Protein AF-A0A2V8UJ44-F1 (afdb_monomer)

Solvent-accessible surface area (backbone atoms only — not comparable to full-atom values): 10782 Å² total; per-residue (Å²): 141,80,87,81,84,81,81,81,80,80,76,77,80,75,68,79,72,82,73,70,72,86,64,71,64,57,73,96,54,39,93,38,64,47,81,44,59,96,45,78,42,82,49,58,84,60,58,43,82,58,34,19,38,34,30,53,46,28,40,37,38,38,49,79,52,42,75,48,79,43,65,56,87,47,57,75,43,61,46,88,75,33,44,28,28,29,25,39,36,51,47,73,46,93,78,30,84,40,63,70,43,69,66,44,51,54,54,50,50,50,60,54,53,62,44,58,72,41,88,64,40,54,29,40,32,38,41,36,76,63,50,83,92,37,46,66,45,52,45,52,49,53,52,54,47,61,74,71,48,55,90,81,46,34,40,33,35,40,35,38,37,77,51,46,72,77,58,33,68,62,66,67,34,74,90,60,76,44,41,80,46,66,44,129

Secondary structure (DSSP, 8-state):
------------------------SSTTS-SEEEEE-SS-EE-TTS-TTTEEEEEEEEEEEEETTEEEEEE--S-EE--TTS-EEEEEEEEE-TT-TTTT-HHHHHHHHHHHHHHHTSTTEEEEEEE----GGGHHHHHHHHHHHHHHS-TTS-EEEEEEHHHHHHH-HHHHSTTS-SEEEEE-

Structure (mmCIF, N/CA/C/O backbone):
data_AF-A0A2V8UJ44-F1
#
_entry.id   AF-A0A2V8UJ44-F1
#
loop_
_atom_site.group_PDB
_atom_site.id
_atom_site.type_symbol
_atom_site.label_atom_id
_atom_site.label_alt_id
_atom_site.label_comp_id
_atom_site.label_asym_id
_atom_site.label_entity_id
_atom_site.label_seq_id
_atom_site.pdbx_PDB_ins_code
_atom_site.Cartn_x
_atom_site.Cartn_y
_atom_site.Cartn_z
_atom_site.occupancy
_atom_site.B_iso_or_equiv
_atom_site.auth_seq_id
_atom_site.auth_comp_id
_atom_site.auth_asym_id
_atom_site.auth_atom_id
_atom_site.pdbx_PDB_model_num
ATOM 1 N N . MET A 1 1 ? 34.279 -69.858 22.608 1.00 43.97 1 MET A N 1
ATOM 2 C CA . MET A 1 1 ? 33.689 -68.974 21.579 1.00 43.97 1 MET A CA 1
ATOM 3 C C . MET A 1 1 ? 32.269 -68.609 21.997 1.00 43.97 1 MET A C 1
ATOM 5 O O . MET A 1 1 ? 31.385 -69.446 21.899 1.00 43.97 1 MET A O 1
ATOM 9 N N . ARG A 1 2 ? 32.054 -67.405 22.536 1.00 41.72 2 ARG A N 1
ATOM 10 C CA . ARG A 1 2 ? 30.722 -66.811 22.736 1.00 41.72 2 ARG A CA 1
ATOM 11 C C . ARG A 1 2 ? 30.794 -65.399 22.163 1.00 41.72 2 ARG A C 1
ATOM 13 O O . ARG A 1 2 ? 31.659 -64.632 22.571 1.00 41.72 2 ARG A O 1
ATOM 20 N N . LEU A 1 3 ? 29.989 -65.148 21.132 1.00 42.06 3 LEU A N 1
ATOM 21 C CA . LEU A 1 3 ? 29.995 -63.921 20.344 1.00 42.06 3 LEU A CA 1
ATOM 22 C C . LEU A 1 3 ? 29.581 -62.721 21.206 1.00 42.06 3 LEU A C 1
ATOM 24 O O . LEU A 1 3 ? 28.568 -62.777 21.899 1.00 42.06 3 LEU A O 1
ATOM 28 N N . ALA A 1 4 ? 30.363 -61.644 21.138 1.00 43.41 4 ALA A N 1
ATOM 29 C CA . ALA A 1 4 ? 30.004 -60.341 21.676 1.00 43.41 4 ALA A CA 1
ATOM 30 C C . ALA A 1 4 ? 29.006 -59.667 20.721 1.00 43.41 4 ALA A C 1
ATOM 32 O O . ALA A 1 4 ? 29.302 -59.486 19.540 1.00 43.41 4 ALA A O 1
ATOM 33 N N . ALA A 1 5 ? 27.819 -59.324 21.221 1.00 47.06 5 ALA A N 1
ATOM 34 C CA . ALA A 1 5 ? 26.832 -58.555 20.476 1.00 47.06 5 ALA A CA 1
ATOM 35 C C . ALA A 1 5 ? 27.242 -57.075 20.476 1.00 47.06 5 ALA A C 1
ATOM 37 O O . ALA A 1 5 ? 27.260 -56.421 21.518 1.00 47.06 5 ALA A O 1
ATOM 38 N N . LEU A 1 6 ? 27.604 -56.564 19.300 1.00 45.72 6 LEU A N 1
ATOM 39 C CA . LEU A 1 6 ? 27.916 -55.160 19.062 1.00 45.72 6 LEU A CA 1
ATOM 40 C C . LEU A 1 6 ? 26.593 -54.388 18.922 1.00 45.72 6 LEU A C 1
ATOM 42 O O . LEU A 1 6 ? 25.894 -54.526 17.920 1.00 45.72 6 LEU A O 1
ATOM 46 N N . VAL A 1 7 ? 26.222 -53.602 19.933 1.00 50.81 7 VAL A N 1
ATOM 47 C CA . VAL A 1 7 ? 25.067 -52.694 19.857 1.00 50.81 7 VAL A CA 1
ATOM 48 C C . VAL A 1 7 ? 25.510 -51.429 19.120 1.00 50.81 7 VAL A C 1
ATOM 50 O O . VAL A 1 7 ? 26.197 -50.582 19.687 1.00 50.81 7 VAL A O 1
ATOM 53 N N . LEU A 1 8 ? 25.138 -51.305 17.843 1.00 47.00 8 LEU A N 1
ATOM 54 C CA . LEU A 1 8 ? 25.232 -50.043 17.107 1.00 47.00 8 LEU A CA 1
ATOM 55 C C . LEU A 1 8 ? 24.136 -49.101 17.628 1.00 47.00 8 LEU A C 1
ATOM 57 O O . LEU A 1 8 ? 22.961 -49.262 17.302 1.00 47.00 8 LEU A O 1
ATOM 61 N N . ILE A 1 9 ? 24.511 -48.117 18.444 1.00 55.16 9 ILE A N 1
ATOM 62 C CA . ILE A 1 9 ? 23.621 -47.012 18.808 1.00 55.16 9 ILE A CA 1
ATOM 63 C C . ILE A 1 9 ? 23.603 -46.052 17.615 1.00 55.16 9 ILE A C 1
ATOM 65 O O . ILE A 1 9 ? 24.542 -45.287 17.406 1.00 55.16 9 ILE A O 1
ATOM 69 N N . LEU A 1 10 ? 22.547 -46.129 16.803 1.00 49.91 10 LEU A N 1
ATOM 70 C CA . LEU A 1 10 ? 22.276 -45.179 15.727 1.00 49.91 10 LEU A CA 1
ATOM 71 C C . LEU A 1 10 ? 21.844 -43.846 16.365 1.00 49.91 10 LEU A C 1
ATOM 73 O O . LEU A 1 10 ? 20.679 -43.651 16.708 1.00 49.91 10 LEU A O 1
ATOM 77 N N . THR A 1 11 ? 22.782 -42.927 16.578 1.00 54.88 11 THR A N 1
ATOM 78 C CA . THR A 1 11 ? 22.456 -41.543 16.932 1.00 54.88 11 THR A CA 1
ATOM 79 C C . THR A 1 11 ? 21.873 -40.863 15.698 1.00 54.88 11 THR A C 1
ATOM 81 O O . THR A 1 11 ? 22.592 -40.408 14.811 1.00 54.88 11 THR A O 1
ATOM 84 N N . ALA A 1 12 ? 20.543 -40.815 15.612 1.00 54.34 12 ALA A N 1
ATOM 85 C CA . ALA A 1 12 ? 19.866 -39.969 14.644 1.00 54.34 12 ALA A CA 1
ATOM 86 C C . ALA A 1 12 ? 20.288 -38.514 14.908 1.00 54.34 12 ALA A C 1
ATOM 88 O O . ALA A 1 12 ? 19.905 -37.928 15.922 1.00 54.34 12 ALA A O 1
ATOM 89 N N . LEU A 1 13 ? 21.097 -37.938 14.012 1.00 52.31 13 LEU A N 1
ATOM 90 C CA . LEU A 1 13 ? 21.262 -36.492 13.931 1.00 52.31 13 LEU A CA 1
ATOM 91 C C . LEU A 1 13 ? 19.892 -35.911 13.582 1.00 52.31 13 LEU A C 1
ATOM 93 O O . LEU A 1 13 ? 19.512 -35.823 12.416 1.00 52.31 13 LEU A O 1
ATOM 97 N N . VAL A 1 14 ? 19.131 -35.529 14.603 1.00 55.16 14 VAL A N 1
ATOM 98 C CA . VAL A 1 14 ? 18.009 -34.615 14.434 1.00 55.16 14 VAL A CA 1
ATOM 99 C C . VAL A 1 14 ? 18.645 -33.279 14.076 1.00 55.16 14 VAL A C 1
ATOM 101 O O . VAL A 1 14 ? 19.055 -32.519 14.951 1.00 55.16 14 VAL A O 1
ATOM 104 N N . ALA A 1 15 ? 18.813 -33.026 12.775 1.00 55.75 15 ALA A N 1
ATOM 105 C CA . ALA A 1 15 ? 19.096 -31.685 12.294 1.00 55.75 15 ALA A CA 1
ATOM 106 C C . ALA A 1 15 ? 18.050 -30.757 12.930 1.00 55.75 15 ALA A C 1
ATOM 108 O O . ALA A 1 15 ? 16.868 -31.124 12.943 1.00 55.75 15 ALA A O 1
ATOM 109 N N . PRO A 1 16 ? 18.437 -29.602 13.500 1.00 44.16 16 PRO A N 1
ATOM 110 C CA . PRO A 1 16 ? 17.451 -28.651 13.967 1.00 44.16 16 PRO A CA 1
ATOM 111 C C . PRO A 1 16 ? 16.629 -28.271 12.740 1.00 44.16 16 PRO A C 1
ATOM 113 O O . PRO A 1 16 ? 17.106 -27.566 11.853 1.00 44.16 16 PRO A O 1
ATOM 116 N N . ALA A 1 17 ? 15.404 -28.797 12.654 1.00 52.94 17 ALA A N 1
ATOM 117 C CA . ALA A 1 17 ? 14.399 -28.239 11.777 1.00 52.94 17 ALA A CA 1
ATOM 118 C C . ALA A 1 17 ? 14.414 -26.752 12.100 1.00 52.94 17 ALA A C 1
ATOM 120 O O . ALA A 1 17 ? 14.256 -26.389 13.269 1.00 52.94 17 ALA A O 1
ATOM 121 N N . ASN A 1 18 ? 14.740 -25.936 11.101 1.00 43.81 18 ASN A N 1
ATOM 122 C CA . ASN A 1 18 ? 14.821 -24.496 11.226 1.00 43.81 18 ASN A CA 1
ATOM 123 C C . ASN A 1 18 ? 13.420 -24.041 11.648 1.00 43.81 18 ASN A C 1
ATOM 125 O O . ASN A 1 18 ? 12.534 -23.867 10.813 1.00 43.81 18 ASN A O 1
ATOM 129 N N . ARG A 1 19 ? 13.173 -23.998 12.961 1.00 43.31 19 ARG A N 1
ATOM 130 C CA . ARG A 1 19 ? 11.923 -23.540 13.547 1.00 43.31 19 ARG A CA 1
ATOM 131 C C . ARG A 1 19 ? 11.974 -22.039 13.386 1.00 43.31 19 ARG A C 1
ATOM 133 O O . ARG A 1 19 ? 12.377 -21.325 14.297 1.00 43.31 19 ARG A O 1
ATOM 140 N N . TRP A 1 20 ? 11.642 -21.590 12.181 1.00 52.59 20 TRP A N 1
ATOM 141 C CA . TRP A 1 20 ? 11.210 -20.230 11.954 1.00 52.59 20 TRP A CA 1
ATOM 142 C C . TRP A 1 20 ? 10.127 -19.991 12.996 1.00 52.59 20 TRP A C 1
ATOM 144 O O . TRP A 1 20 ? 9.094 -20.661 12.991 1.00 52.59 20 TRP A O 1
ATOM 154 N N . THR A 1 21 ? 10.427 -19.149 13.979 1.00 48.25 21 THR A N 1
ATOM 155 C CA . THR A 1 21 ? 9.409 -18.649 14.885 1.00 48.25 21 THR A CA 1
ATOM 156 C C . THR A 1 21 ? 8.311 -18.086 13.996 1.00 48.25 21 THR A C 1
ATOM 158 O O . THR A 1 21 ? 8.598 -17.268 13.120 1.00 48.25 21 THR A O 1
ATOM 161 N N . GLU A 1 22 ? 7.078 -18.571 14.156 1.00 55.38 22 GLU A N 1
ATOM 162 C CA . GLU A 1 22 ? 5.911 -17.912 13.577 1.00 55.38 22 GLU A CA 1
ATOM 163 C C . GLU A 1 22 ? 5.827 -16.534 14.238 1.00 55.38 22 GLU A C 1
ATOM 165 O O . GLU A 1 22 ? 5.213 -16.349 15.284 1.00 55.38 22 GLU A O 1
ATOM 170 N N . HIS A 1 23 ? 6.573 -15.581 13.687 1.00 62.47 23 HIS A N 1
ATOM 171 C CA . HIS A 1 23 ? 6.456 -14.182 14.033 1.00 62.47 23 HIS A CA 1
ATOM 172 C C . HIS A 1 23 ? 5.071 -13.767 13.560 1.00 62.47 23 HIS A C 1
ATOM 174 O O . HIS A 1 23 ? 4.770 -13.959 12.380 1.00 62.47 23 HIS A O 1
ATOM 180 N N . ASP A 1 24 ? 4.238 -13.239 14.460 1.00 71.69 24 ASP A N 1
ATOM 181 C CA . ASP A 1 24 ? 3.016 -12.564 14.035 1.00 71.69 24 ASP A CA 1
ATOM 182 C C . ASP A 1 24 ? 3.445 -11.437 13.091 1.00 71.69 24 ASP A C 1
ATOM 184 O O . ASP A 1 24 ? 4.165 -10.529 13.519 1.00 71.69 24 ASP A O 1
ATOM 188 N N . PRO A 1 25 ? 3.123 -11.526 11.794 1.00 73.12 25 PRO A N 1
ATOM 189 C CA . PRO A 1 25 ? 3.744 -10.649 10.824 1.00 73.12 25 PRO A CA 1
ATOM 190 C C . PRO A 1 25 ? 3.009 -9.302 10.712 1.00 73.12 25 PRO A C 1
ATOM 192 O O . PRO A 1 25 ? 3.475 -8.406 10.011 1.00 73.12 25 PRO A O 1
ATOM 195 N N . LEU A 1 26 ? 1.891 -9.152 11.430 1.00 81.31 26 LEU A N 1
ATOM 196 C CA . LEU A 1 26 ? 1.174 -7.903 11.677 1.00 81.31 26 LEU A CA 1
ATOM 197 C C . LEU A 1 26 ? 0.833 -7.821 13.175 1.00 81.31 26 LEU A C 1
ATOM 199 O O . LEU A 1 26 ? -0.339 -7.925 13.547 1.00 81.31 26 LEU A O 1
ATOM 203 N N . PRO A 1 27 ? 1.842 -7.657 14.049 1.00 77.88 27 PRO A N 1
ATOM 204 C CA . PRO A 1 27 ? 1.595 -7.600 15.480 1.00 77.88 27 PRO A CA 1
ATOM 205 C C . PRO A 1 27 ? 0.648 -6.433 15.783 1.00 77.88 27 PRO A C 1
ATOM 207 O O . PRO A 1 27 ? 0.746 -5.368 15.175 1.00 77.88 27 PRO A O 1
ATOM 210 N N . GLU A 1 28 ? -0.286 -6.648 16.710 1.00 84.56 28 GLU A N 1
ATOM 211 C CA . GLU A 1 28 ? -1.277 -5.653 17.163 1.00 84.56 28 GLU A CA 1
ATOM 212 C C . GLU A 1 28 ? -2.368 -5.273 16.143 1.00 84.56 28 GLU A C 1
ATOM 214 O O . GLU A 1 28 ? -3.258 -4.477 16.462 1.00 84.56 28 GLU A O 1
ATOM 219 N N . PHE A 1 29 ? -2.362 -5.847 14.936 1.00 89.62 29 PHE A N 1
ATOM 220 C CA . PHE A 1 29 ? -3.465 -5.668 13.994 1.00 89.62 29 PHE A CA 1
ATOM 221 C C . PHE A 1 29 ? -4.613 -6.642 14.280 1.00 89.62 29 PHE A C 1
ATOM 223 O O . PHE A 1 29 ? -4.385 -7.810 14.614 1.00 89.62 29 PHE A O 1
ATOM 230 N N . PRO A 1 30 ? -5.872 -6.205 14.095 1.00 92.12 30 PRO A N 1
ATOM 231 C CA . PRO A 1 30 ? -7.000 -7.117 14.126 1.00 92.12 30 PRO A CA 1
ATOM 232 C C . PRO A 1 30 ? -6.876 -8.204 13.053 1.00 92.12 30 PRO A C 1
ATOM 234 O O . PRO A 1 30 ? -6.423 -7.960 11.936 1.00 92.12 30 PRO A O 1
ATOM 237 N N . ARG A 1 31 ? -7.337 -9.416 13.380 1.00 90.25 31 ARG A N 1
ATOM 238 C CA . ARG A 1 31 ? -7.289 -10.571 12.464 1.00 90.25 31 ARG A CA 1
ATOM 239 C C . ARG A 1 31 ? -8.201 -10.407 11.249 1.00 90.25 31 ARG A C 1
ATOM 241 O O . ARG A 1 31 ? -8.000 -11.086 10.246 1.00 90.25 31 ARG A O 1
ATOM 248 N N . VAL A 1 32 ? -9.202 -9.535 11.351 1.00 94.00 32 VAL A N 1
ATOM 249 C CA . VAL A 1 32 ? -10.110 -9.192 10.260 1.00 94.00 32 VAL A CA 1
ATOM 250 C C . VAL A 1 32 ? -9.731 -7.817 9.732 1.00 94.00 32 VAL A C 1
ATOM 252 O O . VAL A 1 32 ? -9.770 -6.828 10.463 1.00 94.00 32 VAL A O 1
ATOM 255 N N . MET A 1 33 ? -9.399 -7.761 8.447 1.00 94.81 33 MET A N 1
ATOM 256 C CA . MET A 1 33 ? -9.112 -6.523 7.731 1.00 94.81 33 MET A CA 1
ATOM 257 C C . MET A 1 33 ? -10.151 -6.346 6.627 1.00 94.81 33 MET A C 1
ATOM 259 O O . MET A 1 33 ? -10.278 -7.203 5.754 1.00 94.81 33 MET A O 1
ATOM 263 N N . LEU A 1 34 ? -10.899 -5.243 6.657 1.00 97.19 34 LEU A N 1
ATOM 264 C CA . LEU A 1 34 ? -11.773 -4.863 5.547 1.00 97.19 34 LEU A CA 1
ATOM 265 C C . LEU A 1 34 ? -10.952 -4.186 4.456 1.00 97.19 34 LEU A C 1
ATOM 267 O O . LEU A 1 34 ? -10.080 -3.373 4.755 1.00 97.19 34 LEU A O 1
ATOM 271 N N . TRP A 1 35 ? -11.256 -4.507 3.201 1.00 96.69 35 TRP A N 1
ATOM 272 C CA . TRP A 1 35 ? -10.570 -3.950 2.043 1.00 96.69 35 TRP A CA 1
ATOM 273 C C . TRP A 1 35 ? -11.390 -2.823 1.403 1.00 96.69 35 TRP A C 1
ATOM 275 O O . TRP A 1 35 ? -12.455 -3.067 0.836 1.00 96.69 35 TRP A O 1
ATOM 285 N N . ALA A 1 36 ? -10.899 -1.587 1.509 1.00 97.81 36 ALA A N 1
ATOM 286 C CA . ALA A 1 36 ? -11.538 -0.375 0.998 1.00 97.81 36 ALA A CA 1
ATOM 287 C C . ALA A 1 36 ? -10.894 0.078 -0.326 1.00 97.81 36 ALA A C 1
ATOM 289 O O . ALA A 1 36 ? -9.846 0.730 -0.345 1.00 97.81 36 ALA A O 1
ATOM 290 N N . TRP A 1 37 ? -11.541 -0.249 -1.449 1.00 95.62 37 TRP A N 1
ATOM 291 C CA . TRP A 1 37 ? -11.098 0.138 -2.799 1.00 95.62 37 TRP A CA 1
ATOM 292 C C . TRP A 1 37 ? -11.395 1.616 -3.122 1.00 95.62 37 TRP A C 1
ATOM 294 O O . TRP A 1 37 ? -11.836 2.366 -2.249 1.00 95.62 37 TRP A O 1
ATOM 304 N N . GLU A 1 38 ? -11.169 2.048 -4.367 1.00 96.00 38 GLU A N 1
ATOM 305 C CA . GLU A 1 38 ? -11.450 3.398 -4.891 1.00 96.00 38 GLU A CA 1
ATOM 306 C C . GLU A 1 38 ? -12.963 3.690 -5.003 1.00 96.00 38 GLU A C 1
ATOM 308 O O . GLU A 1 38 ? -13.524 3.851 -6.085 1.00 96.00 38 GLU A O 1
ATOM 313 N N . ARG A 1 39 ? -13.650 3.727 -3.857 1.00 96.88 39 ARG A N 1
ATOM 314 C CA . ARG A 1 39 ? -15.062 4.105 -3.698 1.00 96.88 39 ARG A CA 1
ATOM 315 C C . ARG A 1 39 ? -15.283 4.813 -2.357 1.00 96.88 39 ARG A C 1
ATOM 317 O O . ARG A 1 39 ? -14.492 4.581 -1.446 1.00 96.88 39 ARG A O 1
ATOM 324 N N . PRO A 1 40 ? -16.320 5.656 -2.198 1.00 97.94 40 PRO A N 1
ATOM 325 C CA . PRO A 1 40 ? -16.674 6.201 -0.892 1.00 97.94 40 PRO A CA 1
ATOM 326 C C . PRO A 1 40 ? -16.956 5.074 0.102 1.00 97.94 40 PRO A C 1
ATOM 328 O O . PRO A 1 40 ? -17.764 4.187 -0.177 1.00 97.94 40 PRO A O 1
ATOM 331 N N . GLU A 1 41 ? -16.307 5.118 1.261 1.00 97.94 41 GLU A N 1
ATOM 332 C CA . GLU A 1 41 ? -16.481 4.124 2.320 1.00 97.94 41 GLU A CA 1
ATOM 333 C C . GLU A 1 41 ? -16.738 4.829 3.643 1.00 97.94 41 GLU A C 1
ATOM 335 O O . GLU A 1 41 ? -15.971 5.701 4.056 1.00 97.94 41 GLU A O 1
ATOM 340 N N . LYS A 1 42 ? -17.809 4.428 4.328 1.00 97.88 42 LYS A N 1
ATOM 341 C CA . LYS A 1 42 ? -18.109 4.873 5.685 1.00 97.88 42 LYS A CA 1
ATOM 342 C C . LYS A 1 42 ? -18.132 3.661 6.601 1.00 97.88 42 LYS A C 1
ATOM 344 O O . LYS A 1 42 ? -19.092 2.903 6.593 1.00 97.88 42 LYS A O 1
ATOM 349 N N . LEU A 1 43 ? -17.051 3.485 7.349 1.00 97.75 43 LEU A N 1
ATOM 350 C CA . LEU A 1 43 ? -16.753 2.336 8.200 1.00 97.75 43 LEU A CA 1
ATOM 351 C C . LEU A 1 43 ? -16.587 2.745 9.675 1.00 97.75 43 LEU A C 1
ATOM 353 O O . LEU A 1 43 ? -16.026 1.998 10.464 1.00 97.75 43 LEU A O 1
ATOM 357 N N . ASP A 1 44 ? -17.080 3.916 10.083 1.00 96.38 44 ASP A N 1
ATOM 358 C CA . ASP A 1 44 ? -17.076 4.383 11.481 1.00 96.38 44 ASP A CA 1
ATOM 359 C C . ASP A 1 44 ? -17.952 3.535 12.424 1.00 96.38 44 ASP A C 1
ATOM 361 O O . ASP A 1 44 ? -17.856 3.672 13.642 1.00 96.38 44 ASP A O 1
ATOM 365 N N . PHE A 1 45 ? -18.759 2.629 11.869 1.00 96.19 45 PHE A N 1
ATOM 366 C CA . PHE A 1 45 ? -19.593 1.682 12.607 1.00 96.19 45 PHE A CA 1
ATOM 367 C C . PHE A 1 45 ? -18.861 0.402 13.051 1.00 96.19 45 PHE A C 1
ATOM 369 O O . PHE A 1 45 ? -19.412 -0.353 13.854 1.00 96.19 45 PHE A O 1
ATOM 376 N N . ILE A 1 46 ? -17.665 0.109 12.521 1.00 96.44 46 ILE A N 1
ATOM 377 C CA . ILE A 1 46 ? -16.944 -1.133 12.846 1.00 96.44 46 ILE A CA 1
ATOM 378 C C . ILE A 1 46 ? -16.300 -1.051 14.235 1.00 96.44 46 ILE A C 1
ATOM 380 O O . ILE A 1 46 ? -15.905 0.022 14.688 1.00 96.44 46 ILE A O 1
ATOM 384 N N . ASN A 1 47 ? -16.138 -2.197 14.903 1.00 96.88 47 ASN A N 1
ATOM 385 C CA . ASN A 1 47 ? -15.401 -2.277 16.164 1.00 96.88 47 ASN A CA 1
ATOM 386 C C . ASN A 1 47 ? -13.880 -2.277 15.891 1.00 96.88 47 ASN A C 1
ATOM 388 O O . ASN A 1 47 ? -13.354 -3.289 15.419 1.00 96.88 47 ASN A O 1
ATOM 392 N N . PRO A 1 48 ? -13.137 -1.206 16.233 1.00 95.44 48 PRO A N 1
ATOM 393 C CA . PRO A 1 48 ? -11.722 -1.074 15.876 1.00 95.44 48 PRO A CA 1
ATOM 394 C C . PRO A 1 48 ? -10.796 -2.049 16.622 1.00 95.44 48 PRO A C 1
ATOM 396 O O . PRO A 1 48 ? -9.629 -2.174 16.259 1.00 95.44 48 PRO A O 1
ATOM 399 N N . ARG A 1 49 ? -11.289 -2.745 17.661 1.00 94.19 49 ARG A N 1
ATOM 400 C CA . ARG A 1 49 ? -10.537 -3.808 18.355 1.00 94.19 49 ARG A CA 1
ATOM 401 C C . ARG A 1 49 ? -10.587 -5.151 17.632 1.00 94.19 49 ARG A C 1
ATOM 403 O O . ARG A 1 49 ? -9.715 -5.985 17.839 1.00 94.19 49 ARG A O 1
ATOM 410 N N . GLU A 1 50 ? -11.612 -5.365 16.817 1.00 95.31 50 GLU A N 1
ATOM 411 C CA . GLU A 1 50 ? -11.866 -6.637 16.132 1.00 95.31 50 GLU A CA 1
ATOM 412 C C . GLU A 1 50 ? -11.640 -6.533 14.626 1.00 95.31 50 GLU A C 1
ATOM 414 O O . GLU A 1 50 ? -11.400 -7.544 13.966 1.00 95.31 50 GLU A O 1
ATOM 419 N N . THR A 1 51 ? -11.698 -5.321 14.071 1.00 96.94 51 THR A N 1
ATOM 420 C CA . THR A 1 51 ? -11.611 -5.087 12.632 1.00 96.94 51 THR A CA 1
ATOM 421 C C . THR A 1 51 ? -10.732 -3.884 12.316 1.00 96.94 51 THR A C 1
ATOM 423 O O . THR A 1 51 ? -10.955 -2.783 12.818 1.00 96.94 51 THR A O 1
ATOM 426 N N . GLY A 1 52 ? -9.732 -4.098 11.464 1.00 96.69 52 GLY A N 1
ATOM 427 C CA . GLY A 1 52 ? -8.947 -3.037 10.844 1.00 96.69 52 GLY A CA 1
ATOM 428 C C . GLY A 1 52 ? -9.402 -2.771 9.411 1.00 96.69 52 GLY A C 1
ATOM 429 O O . GLY A 1 52 ? -10.245 -3.481 8.858 1.00 96.69 52 GLY A O 1
ATOM 430 N N . VAL A 1 53 ? -8.828 -1.745 8.793 1.00 98.00 53 VAL A N 1
ATOM 431 C CA . VAL A 1 53 ? -9.114 -1.379 7.404 1.00 98.00 53 VAL A CA 1
ATOM 432 C C . VAL A 1 53 ? -7.806 -1.292 6.638 1.00 98.00 53 VAL A C 1
ATOM 434 O O . VAL A 1 53 ? -6.933 -0.483 6.948 1.00 98.00 53 VAL A O 1
ATOM 437 N N . ALA A 1 54 ? -7.680 -2.126 5.616 1.00 97.75 54 ALA A N 1
ATOM 438 C CA . ALA A 1 54 ? -6.724 -1.908 4.553 1.00 97.75 54 ALA A CA 1
ATOM 439 C C . ALA A 1 54 ? -7.425 -1.057 3.486 1.00 97.75 54 ALA A C 1
ATOM 441 O O . ALA A 1 54 ? -8.552 -1.358 3.092 1.00 97.75 54 ALA A O 1
ATOM 442 N N . PHE A 1 55 ? -6.800 0.026 3.034 1.00 98.44 55 PHE A N 1
ATOM 443 C CA . PHE A 1 55 ? -7.404 0.912 2.038 1.00 98.44 55 PHE A CA 1
ATOM 444 C C . PHE A 1 55 ? -6.436 1.244 0.912 1.00 98.44 55 PHE A C 1
ATOM 446 O O . PHE A 1 55 ? -5.239 1.420 1.144 1.00 98.44 55 PHE A O 1
ATOM 453 N N . LEU A 1 56 ? -6.963 1.365 -0.308 1.00 98.56 56 LEU A N 1
ATOM 454 C CA . LEU A 1 56 ? -6.192 1.875 -1.434 1.00 98.56 56 LEU A CA 1
ATOM 455 C C . LEU A 1 56 ? -5.832 3.331 -1.139 1.00 98.56 56 LEU A C 1
ATOM 457 O O . LEU A 1 56 ? -6.706 4.195 -1.154 1.00 98.56 56 LEU A O 1
ATOM 461 N N . ALA A 1 57 ? -4.561 3.574 -0.832 1.00 98.50 57 ALA A N 1
ATOM 462 C CA . ALA A 1 57 ? -4.021 4.890 -0.519 1.00 98.50 57 ALA A CA 1
ATOM 463 C C . ALA A 1 57 ? -3.575 5.625 -1.786 1.00 98.50 57 ALA A C 1
ATOM 465 O O . ALA A 1 57 ? -3.670 6.851 -1.859 1.00 98.50 57 ALA A O 1
ATOM 466 N N . ARG A 1 58 ? -3.070 4.876 -2.773 1.00 98.19 58 ARG A N 1
ATOM 467 C CA . ARG A 1 58 ? -2.615 5.395 -4.067 1.00 98.19 58 ARG A CA 1
ATOM 468 C C . ARG A 1 58 ? -2.418 4.280 -5.092 1.00 98.19 58 ARG A C 1
ATOM 470 O O . ARG A 1 58 ? -2.173 3.131 -4.726 1.00 98.19 58 ARG A O 1
ATOM 477 N N . THR A 1 59 ? -2.455 4.661 -6.364 1.00 98.19 59 THR A N 1
ATOM 478 C CA . THR A 1 59 ? -2.059 3.832 -7.506 1.00 98.19 59 THR A CA 1
ATOM 479 C C . THR A 1 59 ? -0.860 4.462 -8.206 1.00 98.19 59 THR A C 1
ATOM 481 O O . THR A 1 59 ? -0.877 5.651 -8.523 1.00 98.19 59 THR A O 1
ATOM 484 N N . ILE A 1 60 ? 0.176 3.670 -8.451 1.00 96.81 60 ILE A N 1
ATOM 485 C CA . ILE A 1 60 ? 1.375 4.043 -9.193 1.00 96.81 60 ILE A CA 1
ATOM 486 C C . ILE A 1 60 ? 1.309 3.369 -10.561 1.00 96.81 60 ILE A C 1
ATOM 488 O O . ILE A 1 60 ? 1.284 2.145 -10.649 1.00 96.81 60 ILE A O 1
ATOM 492 N N . TYR A 1 61 ? 1.306 4.160 -11.627 1.00 94.38 61 TYR A N 1
ATOM 493 C CA . TYR A 1 61 ? 1.358 3.673 -13.000 1.00 94.38 61 TYR A CA 1
ATOM 494 C C . TYR A 1 61 ? 2.777 3.779 -13.552 1.00 94.38 61 TYR A C 1
ATOM 496 O O . TYR A 1 61 ? 3.373 4.857 -13.516 1.00 94.38 61 TYR A O 1
ATOM 504 N N . LEU A 1 62 ? 3.276 2.677 -14.109 1.00 91.06 62 LEU A N 1
ATOM 505 C CA . LEU A 1 62 ? 4.553 2.576 -14.814 1.00 91.06 62 LEU A CA 1
ATOM 506 C C . LEU A 1 62 ? 4.268 2.422 -16.313 1.00 91.06 62 LEU A C 1
ATOM 508 O O . LEU A 1 62 ? 3.699 1.412 -16.734 1.00 91.06 62 LEU A O 1
A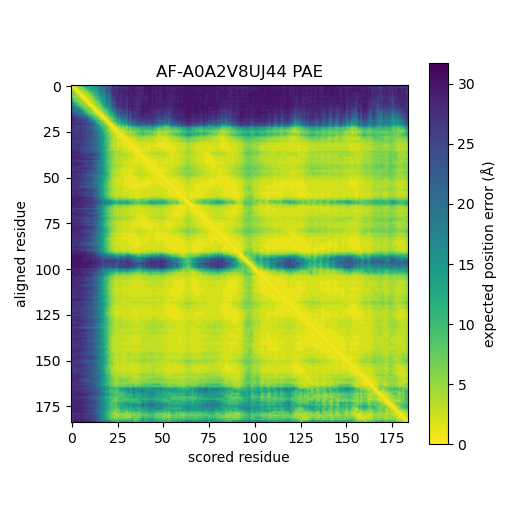TOM 512 N N . ARG A 1 63 ? 4.589 3.447 -17.114 1.00 85.50 63 ARG A N 1
ATOM 513 C CA . ARG A 1 63 ? 4.304 3.477 -18.564 1.00 85.50 63 ARG A CA 1
ATOM 514 C C . ARG A 1 63 ? 5.409 4.204 -19.319 1.00 85.50 63 ARG A C 1
ATOM 516 O O . ARG A 1 63 ? 5.660 5.368 -19.023 1.00 85.50 63 ARG A O 1
ATOM 523 N N . GLY A 1 64 ? 6.056 3.544 -20.282 1.00 75.44 64 GLY A N 1
ATOM 524 C CA . GLY A 1 64 ? 7.097 4.166 -21.115 1.00 75.44 64 GLY A CA 1
ATOM 525 C C . GLY A 1 64 ? 8.188 4.902 -20.317 1.00 75.44 64 GLY A C 1
ATOM 526 O O . GLY A 1 64 ? 8.526 6.032 -20.652 1.00 75.44 64 GLY A O 1
ATOM 527 N N . GLY A 1 65 ? 8.653 4.322 -19.201 1.00 76.25 65 GLY A N 1
ATOM 528 C CA . GLY A 1 65 ? 9.653 4.924 -18.296 1.00 76.25 65 GLY A CA 1
ATOM 529 C C . GLY A 1 65 ? 9.115 5.994 -17.339 1.00 76.25 65 GLY A C 1
ATOM 530 O O . GLY A 1 65 ? 9.772 6.343 -16.358 1.00 76.25 65 GLY A O 1
ATOM 531 N N . MET A 1 66 ? 7.888 6.470 -17.551 1.00 84.06 66 MET A N 1
ATOM 532 C CA . MET A 1 66 ? 7.242 7.450 -16.685 1.00 84.06 66 MET A CA 1
ATOM 533 C C . MET A 1 66 ? 6.556 6.787 -15.489 1.00 84.06 66 MET A C 1
ATOM 535 O O . MET A 1 66 ? 5.914 5.740 -15.611 1.00 84.06 66 MET A O 1
ATOM 539 N N . VAL A 1 67 ? 6.643 7.462 -14.342 1.00 91.62 67 VAL A N 1
ATOM 540 C CA . VAL A 1 67 ? 5.946 7.107 -13.102 1.00 91.62 67 VAL A CA 1
ATOM 541 C C . VAL A 1 67 ? 4.849 8.137 -12.854 1.00 91.62 67 VAL A C 1
ATOM 543 O O . VAL A 1 67 ? 5.134 9.315 -12.659 1.00 91.62 67 VAL A O 1
ATOM 546 N N . THR A 1 68 ? 3.588 7.705 -12.872 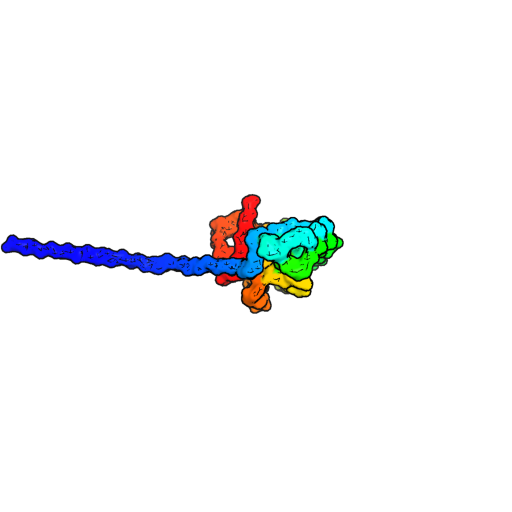1.00 94.44 68 THR A N 1
ATOM 547 C CA . THR A 1 68 ? 2.435 8.554 -12.528 1.00 94.44 68 THR A CA 1
ATOM 548 C C . THR A 1 68 ? 1.814 8.066 -11.230 1.00 94.44 68 THR A C 1
ATOM 550 O O . THR A 1 68 ? 1.465 6.895 -11.120 1.00 94.44 68 THR A O 1
ATOM 553 N N . VAL A 1 69 ? 1.641 8.957 -10.256 1.00 96.81 69 VAL A N 1
ATOM 554 C CA . VAL A 1 69 ? 1.073 8.623 -8.944 1.00 96.81 69 VAL A CA 1
ATOM 555 C C . VAL A 1 69 ? -0.300 9.269 -8.819 1.00 96.81 69 VAL A C 1
ATOM 557 O O . VAL A 1 69 ? -0.425 10.487 -8.921 1.00 96.81 69 VAL A O 1
ATOM 560 N N . LEU A 1 70 ? -1.327 8.457 -8.578 1.00 97.38 70 LEU A N 1
ATOM 561 C CA . LEU A 1 70 ? -2.668 8.925 -8.241 1.00 97.38 70 LEU A CA 1
ATOM 562 C C . LEU A 1 70 ? -2.954 8.594 -6.775 1.00 97.38 70 LEU A C 1
ATOM 564 O O . LEU A 1 70 ? -3.014 7.407 -6.443 1.00 97.38 70 LEU A O 1
ATOM 568 N N . PRO A 1 71 ? -3.131 9.586 -5.885 1.00 97.38 71 PRO A N 1
ATOM 569 C CA . PRO A 1 71 ? -3.637 9.312 -4.549 1.00 97.38 71 PRO A CA 1
ATOM 570 C C . PRO A 1 71 ? -5.082 8.818 -4.634 1.00 97.38 71 PRO A C 1
ATOM 572 O O . PRO A 1 71 ? -5.767 9.021 -5.637 1.00 97.38 71 PRO A O 1
ATOM 575 N N . ARG A 1 72 ? -5.560 8.209 -3.553 1.00 96.94 72 ARG A N 1
ATOM 576 C CA . ARG A 1 72 ? -6.986 7.954 -3.362 1.00 96.94 72 ARG A CA 1
ATOM 577 C C . ARG A 1 72 ? -7.775 9.257 -3.522 1.00 96.94 72 ARG A C 1
ATOM 579 O O . ARG A 1 72 ? -7.460 10.252 -2.872 1.00 96.94 72 ARG A O 1
ATOM 586 N N . LEU A 1 73 ? -8.814 9.237 -4.348 1.00 96.38 73 LEU A N 1
ATOM 587 C CA . LEU A 1 73 ? -9.701 10.375 -4.610 1.00 96.38 73 LEU A CA 1
ATOM 588 C C . LEU A 1 73 ? -11.071 10.216 -3.940 1.00 96.38 73 LEU A C 1
ATOM 590 O O . LEU A 1 73 ? -11.851 11.166 -3.892 1.00 96.38 73 LEU A O 1
ATOM 594 N N . GLN A 1 74 ? -11.371 9.029 -3.415 1.00 97.62 74 GLN A N 1
ATOM 595 C CA . GLN A 1 74 ? -12.621 8.740 -2.720 1.00 97.62 74 GLN A CA 1
ATOM 596 C C . GLN A 1 74 ? -12.494 8.854 -1.194 1.00 97.62 74 GLN A C 1
ATOM 598 O O . GLN A 1 74 ? -11.475 8.459 -0.622 1.00 97.62 74 GLN A O 1
ATOM 603 N N . PRO A 1 75 ? -13.528 9.334 -0.482 1.00 97.06 75 PRO A N 1
ATOM 604 C CA . PRO A 1 75 ? -13.466 9.463 0.967 1.00 97.06 75 PRO A CA 1
ATOM 605 C C . PRO A 1 75 ? -13.414 8.093 1.659 1.00 97.06 75 PRO A C 1
ATOM 607 O O . PRO A 1 75 ? -13.989 7.105 1.190 1.00 97.06 75 PRO A O 1
ATOM 610 N N . LEU A 1 76 ? -12.736 8.059 2.805 1.00 97.88 76 LEU A N 1
ATOM 611 C CA . LEU A 1 76 ? -12.737 6.947 3.749 1.00 97.88 76 LEU A CA 1
ATOM 612 C C . LEU A 1 76 ? -13.019 7.509 5.143 1.00 97.88 76 LEU A C 1
ATOM 614 O O . LEU A 1 76 ? -12.212 8.258 5.689 1.00 97.88 76 LEU A O 1
ATOM 618 N N . VAL A 1 77 ? -14.169 7.157 5.709 1.00 98.00 77 VAL A N 1
ATOM 619 C CA . VAL A 1 77 ? -14.563 7.551 7.064 1.00 98.00 77 VAL A CA 1
ATOM 620 C C . VAL A 1 77 ? -14.405 6.345 7.977 1.00 98.00 77 VAL A C 1
ATOM 622 O O . VAL A 1 77 ? -15.033 5.315 7.755 1.00 98.00 77 VAL A O 1
ATOM 625 N N . VAL A 1 78 ? -13.572 6.475 9.003 1.00 97.81 78 VAL A N 1
ATOM 626 C CA . VAL A 1 78 ? -13.281 5.435 9.999 1.00 97.81 78 VAL A CA 1
ATOM 627 C C . VAL A 1 78 ? -13.222 6.062 11.388 1.00 97.81 78 VAL A C 1
ATOM 629 O O . VAL A 1 78 ? -12.982 7.262 11.528 1.00 97.81 78 VAL A O 1
ATOM 632 N N . SER A 1 79 ? -13.394 5.250 12.430 1.00 96.44 79 SER A N 1
ATOM 633 C CA . SER A 1 79 ? -13.086 5.690 13.795 1.00 96.44 79 SER A CA 1
ATOM 634 C C . SER A 1 79 ? -11.577 5.964 13.938 1.00 96.44 79 SER A C 1
ATOM 636 O O . SER A 1 79 ? -10.792 5.171 13.409 1.00 96.44 79 SER A O 1
ATOM 638 N N . PRO A 1 80 ? -11.131 6.995 14.687 1.00 94.50 80 PRO A N 1
ATOM 639 C CA . PRO A 1 80 ? -9.705 7.286 14.894 1.00 94.50 80 PRO A CA 1
ATOM 640 C C . PRO A 1 80 ? -8.888 6.129 15.490 1.00 94.50 80 PRO A C 1
ATOM 642 O O . PRO A 1 80 ? -7.678 6.070 15.305 1.00 94.50 80 PRO A O 1
ATOM 645 N N . ALA A 1 81 ? -9.538 5.203 16.202 1.00 95.00 81 ALA A N 1
ATOM 646 C CA . ALA A 1 81 ? -8.884 4.031 16.785 1.00 95.00 81 ALA A CA 1
ATOM 647 C C . ALA A 1 81 ? -8.659 2.883 15.778 1.00 95.00 81 ALA A C 1
ATOM 649 O O . ALA A 1 81 ? -7.964 1.917 16.097 1.00 95.00 81 ALA A O 1
ATOM 650 N N . THR A 1 82 ? -9.249 2.963 14.581 1.00 96.75 82 THR A N 1
ATOM 651 C CA . THR A 1 82 ? -9.180 1.906 13.561 1.00 96.75 82 THR A CA 1
ATOM 652 C C . THR A 1 82 ? -7.734 1.670 13.139 1.00 96.75 82 THR A C 1
ATOM 654 O O . THR A 1 82 ? -7.011 2.608 12.813 1.00 96.75 82 THR A O 1
ATOM 657 N N . AL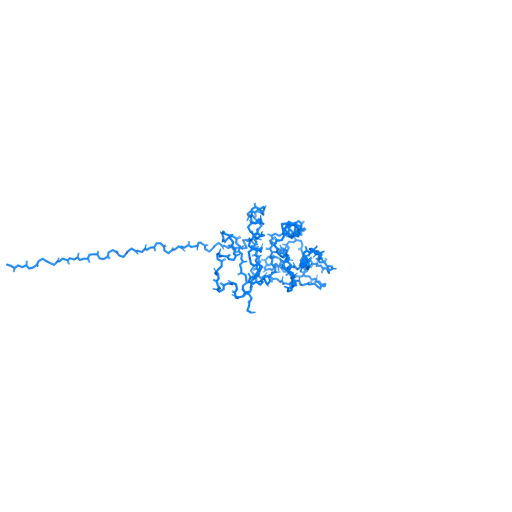A A 1 83 ? -7.301 0.409 13.136 1.00 95.50 83 ALA A N 1
ATOM 658 C CA . ALA A 1 83 ? -6.011 0.036 12.570 1.00 95.50 83 ALA A CA 1
ATOM 659 C C . ALA A 1 83 ? -6.041 0.229 11.053 1.00 95.50 83 ALA A C 1
ATOM 661 O O . ALA A 1 83 ? -6.817 -0.446 10.373 1.00 95.50 83 ALA A O 1
ATOM 662 N N . LEU A 1 84 ? -5.214 1.137 10.530 1.00 97.62 84 LEU A N 1
ATOM 663 C CA . LEU A 1 84 ? -5.139 1.398 9.098 1.00 97.62 84 LEU A CA 1
ATOM 664 C C . LEU A 1 84 ? -3.885 0.783 8.484 1.00 97.62 84 LEU A C 1
ATOM 666 O O . LEU A 1 84 ? -2.766 1.006 8.950 1.00 97.62 84 LEU A O 1
ATOM 670 N N . MET A 1 85 ? -4.094 0.042 7.401 1.00 97.88 85 MET A N 1
ATOM 671 C CA . MET A 1 85 ? -3.044 -0.417 6.504 1.00 97.88 85 MET A CA 1
ATOM 672 C C . MET A 1 85 ? -3.168 0.345 5.186 1.00 97.88 85 MET A C 1
ATOM 674 O O . MET A 1 85 ? -4.165 0.207 4.474 1.00 97.88 85 MET A O 1
ATOM 678 N N . ALA A 1 86 ? -2.168 1.162 4.868 1.00 98.38 86 ALA A N 1
ATOM 679 C CA . ALA A 1 86 ? -2.100 1.820 3.574 1.00 98.38 86 ALA A CA 1
ATOM 680 C C . ALA A 1 86 ? -1.733 0.790 2.518 1.00 98.38 86 ALA A C 1
ATOM 682 O O . ALA A 1 86 ? -0.789 0.022 2.695 1.00 98.38 86 ALA A O 1
ATOM 683 N N . VAL A 1 87 ? -2.454 0.794 1.406 1.00 98.44 87 VAL A N 1
ATOM 684 C CA . VAL A 1 87 ? -2.152 -0.095 0.295 1.00 98.44 87 VAL A CA 1
ATOM 685 C C . VAL A 1 87 ? -1.839 0.718 -0.941 1.00 98.44 87 VAL A C 1
ATOM 687 O O . VAL A 1 87 ? -2.612 1.582 -1.363 1.00 98.44 87 VAL A O 1
ATOM 690 N N . VAL A 1 88 ? -0.672 0.439 -1.502 1.00 98.62 88 VAL A N 1
ATOM 691 C CA . VAL A 1 88 ? -0.164 1.065 -2.715 1.00 98.62 88 VAL A CA 1
ATOM 692 C C . VAL A 1 88 ? -0.294 0.049 -3.831 1.00 98.62 88 VAL A C 1
ATOM 694 O O . VAL A 1 88 ? 0.350 -0.997 -3.786 1.00 98.62 88 VAL A O 1
ATOM 697 N N . ARG A 1 89 ? -1.117 0.350 -4.833 1.00 97.94 89 ARG A N 1
ATOM 698 C CA . ARG A 1 89 ? -1.214 -0.478 -6.033 1.00 97.94 89 ARG A CA 1
ATOM 699 C C . ARG A 1 89 ? -0.203 -0.024 -7.071 1.00 97.94 89 ARG A C 1
ATOM 701 O O . ARG A 1 89 ? -0.089 1.173 -7.312 1.00 97.94 89 ARG A O 1
ATOM 708 N N . ILE A 1 90 ? 0.497 -0.959 -7.697 1.00 96.31 90 ILE A N 1
ATOM 709 C CA . ILE A 1 90 ? 1.379 -0.685 -8.831 1.00 96.31 90 ILE A CA 1
ATOM 710 C C . ILE A 1 90 ? 0.773 -1.343 -10.068 1.00 96.31 90 ILE A C 1
ATOM 712 O O . ILE A 1 90 ? 0.438 -2.525 -10.053 1.00 96.31 90 ILE A O 1
ATOM 716 N N . GLU A 1 91 ? 0.636 -0.573 -11.142 1.00 94.44 91 GLU A N 1
ATOM 717 C CA . GLU A 1 91 ? 0.195 -1.062 -12.444 1.00 94.44 91 GLU A CA 1
ATOM 718 C C . GLU A 1 91 ? 1.235 -0.721 -13.507 1.00 94.44 91 GLU A C 1
ATOM 720 O O . GLU A 1 91 ? 1.614 0.439 -13.672 1.00 94.44 91 GLU A O 1
ATOM 725 N N . SER A 1 92 ? 1.682 -1.722 -14.258 1.00 90.75 92 SER A N 1
ATOM 726 C CA . SER A 1 92 ? 2.675 -1.567 -15.319 1.00 90.75 92 SER A CA 1
ATOM 727 C C . SER A 1 92 ? 2.119 -1.993 -16.675 1.00 90.75 92 SER A C 1
ATOM 729 O O . SER A 1 92 ? 1.269 -2.880 -16.774 1.00 90.75 92 SER A O 1
ATOM 731 N N . GLN A 1 93 ? 2.578 -1.345 -17.749 1.00 83.75 93 GLN A N 1
ATOM 732 C CA . GLN A 1 93 ? 2.215 -1.736 -19.113 1.00 83.75 93 GLN A CA 1
ATOM 733 C C . GLN A 1 93 ? 3.173 -2.786 -19.694 1.00 83.75 93 GLN A C 1
ATOM 735 O O . GLN A 1 93 ? 4.351 -2.827 -19.324 1.00 83.75 93 GLN A O 1
ATOM 740 N N . PRO A 1 94 ? 2.716 -3.625 -20.642 1.00 69.44 94 PRO A N 1
ATOM 741 C CA . PRO A 1 94 ? 3.564 -4.622 -21.276 1.00 69.44 94 PRO A CA 1
ATOM 742 C C . PRO A 1 94 ? 4.861 -4.063 -21.874 1.00 69.44 94 PRO A C 1
ATOM 744 O O . PRO A 1 94 ? 5.902 -4.690 -21.694 1.00 69.44 94 PRO A O 1
ATOM 747 N N . ASP A 1 95 ? 4.790 -2.871 -22.482 1.00 64.88 95 ASP A N 1
ATOM 748 C CA . ASP A 1 95 ? 5.899 -2.162 -23.145 1.00 64.88 95 ASP A CA 1
ATOM 749 C C . ASP A 1 95 ? 6.879 -1.463 -22.192 1.00 64.88 95 ASP A C 1
ATOM 751 O O . ASP A 1 95 ? 7.787 -0.759 -22.637 1.00 64.88 95 ASP A O 1
ATOM 755 N N . SER A 1 96 ? 6.697 -1.639 -20.879 1.00 58.88 96 SER A N 1
ATOM 756 C CA . SER A 1 96 ? 7.545 -1.035 -19.855 1.00 58.88 96 SER A CA 1
ATOM 757 C C . SER A 1 96 ? 8.921 -1.707 -19.809 1.00 58.88 96 SER A C 1
ATOM 759 O O . SER A 1 96 ? 9.365 -2.124 -18.750 1.00 58.88 96 SER A O 1
ATOM 761 N N . GLU A 1 97 ? 9.645 -1.784 -20.926 1.00 55.31 97 GLU A N 1
ATOM 762 C CA . GLU A 1 97 ? 11.060 -2.189 -20.968 1.00 55.31 97 GLU A CA 1
ATOM 763 C C . GLU A 1 97 ? 11.939 -1.304 -20.055 1.00 55.31 97 GLU A C 1
ATOM 765 O O . GLU A 1 97 ? 13.058 -1.662 -19.706 1.00 55.31 97 GLU A O 1
ATOM 770 N N . HIS A 1 98 ? 11.382 -0.184 -19.583 1.00 53.75 98 HIS A N 1
ATOM 771 C CA . HIS A 1 98 ? 11.977 0.781 -18.667 1.00 53.75 98 HIS A CA 1
ATOM 772 C C . HIS A 1 98 ? 11.652 0.543 -17.177 1.00 53.75 98 HIS A C 1
ATOM 774 O O . HIS A 1 98 ? 12.024 1.374 -16.350 1.00 53.75 98 HIS A O 1
ATOM 780 N N . THR A 1 99 ? 11.016 -0.571 -16.769 1.00 60.44 99 THR A N 1
ATOM 781 C CA . THR A 1 99 ? 10.864 -0.949 -15.337 1.00 60.44 99 THR A CA 1
ATOM 782 C C . THR A 1 99 ? 12.196 -1.277 -14.645 1.00 60.44 99 THR A C 1
ATOM 784 O O . THR A 1 99 ? 12.227 -2.046 -13.704 1.00 60.44 99 THR A O 1
ATOM 787 N N . GLY A 1 100 ? 13.319 -0.718 -15.085 1.00 60.19 100 GLY A N 1
ATOM 788 C CA . GLY A 1 100 ? 14.641 -0.907 -14.492 1.00 60.19 100 GLY A CA 1
ATOM 789 C C . GLY A 1 100 ? 15.454 0.381 -14.385 1.00 60.19 100 GLY A C 1
ATOM 790 O O . GLY A 1 100 ? 16.589 0.333 -13.916 1.00 60.19 100 GLY A O 1
ATOM 791 N N . GLU A 1 101 ? 14.912 1.535 -14.797 1.00 71.38 101 GLU A N 1
ATOM 792 C CA . GLU A 1 101 ? 15.654 2.788 -14.677 1.00 71.38 101 GLU A CA 1
ATOM 793 C C . GLU A 1 101 ? 15.769 3.232 -13.207 1.00 71.38 101 GLU A C 1
ATOM 795 O O . GLU A 1 101 ? 14.769 3.245 -12.475 1.00 71.38 101 GLU A O 1
ATOM 800 N N . PRO A 1 102 ? 16.966 3.658 -12.751 1.00 75.94 102 PRO A N 1
ATOM 801 C CA . PRO A 1 102 ? 17.163 4.109 -11.375 1.00 75.94 102 PRO A CA 1
ATOM 802 C C . PRO A 1 102 ? 16.214 5.239 -10.954 1.00 75.94 102 PRO A C 1
ATOM 804 O O . PRO A 1 102 ? 15.759 5.259 -9.813 1.00 75.94 102 PRO A O 1
ATOM 807 N N . ALA A 1 103 ? 15.889 6.155 -11.872 1.00 79.31 103 ALA A N 1
ATOM 808 C CA . ALA A 1 103 ? 14.993 7.277 -11.603 1.00 79.31 103 ALA A CA 1
ATOM 809 C C . ALA A 1 103 ? 13.551 6.817 -11.335 1.00 79.31 103 ALA A C 1
ATOM 811 O O . ALA A 1 103 ? 12.932 7.268 -10.370 1.00 79.31 103 ALA A O 1
ATOM 812 N N . SER A 1 104 ? 13.03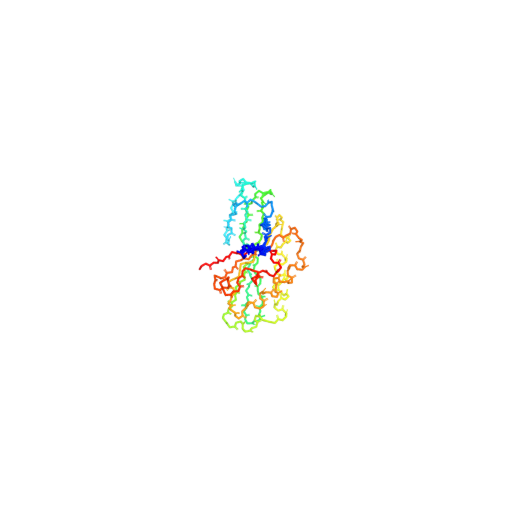3 5.878 -12.134 1.00 86.00 104 SER A N 1
ATOM 813 C CA . SER A 1 104 ? 11.696 5.311 -11.933 1.00 86.00 104 SER A CA 1
ATOM 814 C C . SER A 1 104 ? 11.610 4.578 -10.596 1.00 86.00 104 SER A C 1
ATOM 816 O O . SER A 1 104 ? 10.624 4.722 -9.882 1.00 86.00 104 SER A O 1
ATOM 818 N N . ARG A 1 105 ? 12.668 3.858 -10.208 1.00 89.38 105 ARG A N 1
ATOM 819 C CA . ARG A 1 105 ? 12.737 3.172 -8.912 1.00 89.38 105 ARG A CA 1
ATOM 820 C C . ARG A 1 105 ? 12.624 4.137 -7.731 1.00 89.38 105 ARG A C 1
ATOM 822 O O . ARG A 1 105 ? 11.765 3.945 -6.878 1.00 89.38 105 ARG A O 1
ATOM 829 N N . ILE A 1 106 ? 13.427 5.203 -7.728 1.00 91.50 106 ILE A N 1
ATOM 830 C CA . ILE A 1 106 ? 13.400 6.233 -6.676 1.00 91.50 106 ILE A CA 1
ATOM 831 C C . ILE A 1 106 ? 12.014 6.885 -6.594 1.00 91.50 106 ILE A C 1
ATOM 833 O O . ILE A 1 106 ? 11.478 7.065 -5.502 1.00 91.50 106 ILE A O 1
ATOM 837 N N . ALA A 1 107 ? 11.401 7.201 -7.739 1.00 92.75 107 ALA A N 1
ATOM 838 C CA . ALA A 1 107 ? 10.064 7.791 -7.773 1.00 92.75 107 ALA A CA 1
ATOM 839 C C . ALA A 1 107 ? 8.992 6.849 -7.194 1.00 92.75 107 ALA A C 1
ATOM 841 O O . ALA A 1 107 ? 8.114 7.297 -6.456 1.00 92.75 107 ALA A O 1
ATOM 842 N N . VAL A 1 108 ? 9.076 5.547 -7.488 1.00 95.25 108 VAL A N 1
ATOM 843 C CA . VAL A 1 108 ? 8.183 4.530 -6.913 1.00 95.25 108 VAL A CA 1
ATOM 844 C C . VAL A 1 108 ? 8.389 4.405 -5.404 1.00 95.25 108 VAL A C 1
ATOM 846 O O . VAL A 1 108 ? 7.411 4.413 -4.661 1.00 95.25 108 VAL A O 1
ATOM 849 N N . GLU A 1 109 ? 9.635 4.335 -4.936 1.00 95.94 109 GLU A N 1
ATOM 850 C CA . GLU A 1 109 ? 9.967 4.245 -3.508 1.00 95.94 109 GLU A CA 1
ATOM 851 C C . GLU A 1 109 ? 9.445 5.459 -2.730 1.00 95.94 109 GLU A C 1
ATOM 853 O O . GLU A 1 109 ? 8.750 5.289 -1.730 1.00 95.94 109 GLU A O 1
ATOM 858 N N . HIS A 1 110 ? 9.686 6.675 -3.228 1.00 96.50 110 HIS A N 1
ATOM 859 C CA . HIS A 1 110 ? 9.149 7.905 -2.638 1.00 96.50 110 HIS A CA 1
ATOM 860 C C . HIS A 1 110 ? 7.621 7.878 -2.571 1.00 96.50 110 HIS A C 1
ATOM 862 O O . HIS A 1 110 ? 7.035 8.134 -1.521 1.00 96.50 110 HIS A O 1
ATOM 868 N N . ALA A 1 111 ? 6.968 7.500 -3.672 1.00 96.94 111 ALA A N 1
ATOM 869 C CA . ALA A 1 111 ? 5.519 7.399 -3.706 1.00 96.94 111 ALA A CA 1
ATOM 870 C C . ALA A 1 111 ? 4.989 6.354 -2.711 1.00 96.94 111 ALA A C 1
ATOM 872 O O . ALA A 1 111 ? 3.908 6.549 -2.165 1.00 96.94 111 ALA A O 1
ATOM 873 N N . ILE A 1 112 ? 5.712 5.264 -2.456 1.00 98.06 112 ILE A N 1
ATOM 874 C CA . ILE A 1 112 ? 5.328 4.272 -1.447 1.00 98.06 112 ILE A CA 1
ATOM 875 C C . ILE A 1 112 ? 5.490 4.833 -0.028 1.00 98.06 112 ILE A C 1
ATOM 877 O O . ILE A 1 112 ? 4.576 4.687 0.782 1.00 98.06 112 ILE A O 1
ATOM 881 N N . LEU A 1 113 ? 6.608 5.500 0.267 1.00 97.62 113 LEU A N 1
ATOM 882 C CA . LEU A 1 113 ? 6.888 6.076 1.588 1.00 97.62 113 LEU A CA 1
ATOM 883 C C . LEU A 1 113 ? 5.901 7.185 1.958 1.00 97.62 113 LEU A C 1
ATOM 885 O O . LEU A 1 113 ? 5.378 7.205 3.062 1.00 97.62 113 LEU A O 1
ATOM 889 N N . ASP A 1 114 ? 5.513 8.032 1.013 1.00 97.62 114 ASP A N 1
ATOM 890 C CA . ASP A 1 114 ? 4.467 9.032 1.244 1.00 97.62 114 ASP A CA 1
ATOM 891 C C . ASP A 1 114 ? 3.126 8.412 1.709 1.00 97.62 114 ASP A C 1
ATOM 893 O O . ASP A 1 114 ? 2.279 9.104 2.276 1.00 97.62 114 ASP A O 1
ATOM 897 N N . ALA A 1 115 ? 2.866 7.126 1.431 1.00 97.69 115 ALA A N 1
ATOM 898 C CA . ALA A 1 115 ? 1.665 6.441 1.915 1.00 97.69 115 ALA A CA 1
ATOM 899 C C . ALA A 1 115 ? 1.743 6.104 3.412 1.00 97.69 115 ALA A C 1
ATOM 901 O O . ALA A 1 115 ? 0.697 5.986 4.053 1.00 97.69 115 ALA A O 1
ATOM 902 N N . THR A 1 116 ? 2.950 5.961 3.968 1.00 96.75 116 THR A N 1
ATOM 903 C CA . THR A 1 116 ? 3.157 5.661 5.392 1.00 96.75 116 THR A CA 1
ATOM 904 C C . THR A 1 116 ? 2.955 6.878 6.282 1.00 96.75 116 THR A C 1
ATOM 906 O O . THR A 1 116 ? 2.639 6.718 7.455 1.00 96.75 116 THR A O 1
ATOM 909 N N . GLU A 1 117 ? 3.053 8.079 5.712 1.00 96.19 117 GLU A N 1
ATOM 910 C CA . GLU A 1 117 ? 2.857 9.353 6.416 1.00 96.19 117 GLU A CA 1
ATOM 911 C C . GLU A 1 117 ? 1.378 9.743 6.579 1.00 96.19 117 GLU A C 1
ATOM 913 O O . GLU A 1 117 ? 1.046 10.742 7.222 1.00 96.19 117 GLU A O 1
ATOM 918 N N . LEU A 1 118 ? 0.454 8.970 5.998 1.00 96.12 118 LEU A N 1
ATOM 919 C CA . LEU A 1 118 ? -0.976 9.210 6.162 1.00 96.12 118 LEU A CA 1
ATOM 920 C C . LEU A 1 118 ? -1.403 8.970 7.618 1.00 96.12 118 LEU A C 1
ATOM 922 O O . LEU A 1 118 ? -1.042 7.980 8.253 1.00 96.12 118 LEU A O 1
ATOM 926 N N . HIS A 1 119 ? -2.236 9.871 8.139 1.00 93.69 119 HIS A N 1
ATOM 927 C CA . HIS A 1 119 ? -2.666 9.830 9.534 1.00 93.69 119 HIS A CA 1
ATOM 928 C C . HIS A 1 119 ? -3.321 8.489 9.908 1.00 93.69 119 HIS A C 1
ATOM 930 O O . HIS A 1 119 ? -4.286 8.049 9.282 1.00 93.69 119 HIS A O 1
ATOM 936 N N . GLY A 1 120 ? -2.827 7.874 10.985 1.00 93.00 120 GLY A N 1
ATOM 937 C CA . GLY A 1 120 ? -3.358 6.624 11.532 1.00 93.00 120 GLY A CA 1
ATOM 938 C C . GLY A 1 120 ? -2.875 5.354 10.826 1.00 93.00 120 GLY A C 1
ATOM 939 O O . GLY A 1 120 ? -3.213 4.262 11.287 1.00 93.00 120 GLY A O 1
ATOM 940 N N . VAL A 1 121 ? -2.077 5.467 9.757 1.00 96.62 121 VAL A N 1
ATOM 941 C CA . VAL A 1 121 ? -1.456 4.315 9.091 1.00 96.62 121 VAL A CA 1
ATOM 942 C C . VAL A 1 121 ? -0.421 3.674 10.007 1.00 96.62 121 VAL A C 1
ATOM 944 O O . VAL A 1 121 ? 0.456 4.340 10.550 1.00 96.62 121 VAL A O 1
ATOM 947 N N . ARG A 1 122 ? -0.542 2.357 10.189 1.00 95.38 122 ARG A N 1
ATOM 948 C CA . ARG A 1 122 ? 0.367 1.549 11.017 1.00 95.38 122 ARG A CA 1
ATOM 949 C C . ARG A 1 122 ? 0.953 0.342 10.287 1.00 95.38 122 ARG A C 1
ATOM 951 O O . ARG A 1 122 ? 1.737 -0.385 10.879 1.00 95.38 122 ARG A O 1
ATOM 958 N N . ALA A 1 123 ? 0.557 0.105 9.038 1.00 95.81 123 ALA A N 1
ATOM 959 C CA . ALA A 1 123 ? 1.116 -0.935 8.180 1.00 95.81 123 ALA A CA 1
ATOM 960 C C . ALA A 1 123 ? 1.029 -0.520 6.711 1.00 95.81 123 ALA A C 1
ATOM 962 O O . ALA A 1 123 ? 0.175 0.282 6.326 1.00 95.81 123 ALA A O 1
ATOM 963 N N . LEU A 1 124 ? 1.885 -1.120 5.892 1.00 96.88 124 LEU A N 1
ATOM 964 C CA . LEU A 1 124 ? 1.946 -0.909 4.454 1.00 96.88 124 LEU A CA 1
ATOM 965 C C . LEU A 1 124 ? 1.720 -2.239 3.730 1.00 96.88 124 LEU A C 1
ATOM 967 O O . LEU A 1 124 ? 2.347 -3.240 4.071 1.00 96.88 124 LEU A O 1
ATOM 971 N N . GLN A 1 125 ? 0.877 -2.244 2.700 1.00 96.62 125 GLN A N 1
ATOM 972 C CA . GLN A 1 125 ? 0.811 -3.323 1.718 1.00 96.62 125 GLN A CA 1
ATOM 973 C C . GLN A 1 125 ? 1.137 -2.790 0.325 1.00 96.62 125 GLN A C 1
ATOM 975 O O . GLN A 1 125 ? 0.638 -1.741 -0.077 1.00 96.62 125 GLN A O 1
ATOM 980 N N . ILE A 1 126 ? 1.923 -3.536 -0.441 1.00 97.62 126 ILE A N 1
ATOM 981 C CA . ILE A 1 126 ? 2.123 -3.261 -1.863 1.00 97.62 126 ILE A CA 1
ATOM 982 C C . ILE A 1 126 ? 1.320 -4.279 -2.668 1.00 97.62 126 ILE A C 1
ATOM 984 O O . ILE A 1 126 ? 1.548 -5.484 -2.576 1.00 97.62 126 ILE A O 1
ATOM 988 N N . ASP A 1 127 ? 0.359 -3.787 -3.441 1.00 95.88 127 ASP A N 1
ATOM 989 C CA . ASP A 1 127 ? -0.421 -4.582 -4.377 1.00 95.88 127 ASP A CA 1
ATOM 990 C C . ASP A 1 127 ? 0.233 -4.496 -5.764 1.00 95.88 127 ASP A C 1
ATOM 992 O O . ASP A 1 127 ? 0.048 -3.509 -6.479 1.00 95.88 127 ASP A O 1
ATOM 996 N N . PHE A 1 128 ? 1.054 -5.491 -6.120 1.00 94.56 128 PHE A N 1
ATOM 997 C CA . PHE A 1 128 ? 1.685 -5.552 -7.438 1.00 94.56 128 PHE A CA 1
ATOM 998 C C . PHE A 1 128 ? 1.774 -6.978 -7.987 1.00 94.56 128 PHE A C 1
ATOM 1000 O O . PHE A 1 128 ? 2.513 -7.825 -7.484 1.00 94.56 128 PHE A O 1
ATOM 1007 N N . ASP A 1 129 ? 1.063 -7.223 -9.084 1.00 91.62 129 ASP A N 1
ATOM 1008 C CA . ASP A 1 129 ? 1.105 -8.490 -9.816 1.00 91.62 129 ASP A CA 1
ATOM 1009 C C . ASP A 1 129 ? 2.279 -8.504 -10.810 1.00 91.62 129 ASP A C 1
ATOM 1011 O O . ASP A 1 129 ? 2.100 -8.552 -12.027 1.00 91.62 129 ASP A O 1
ATOM 1015 N N . ALA A 1 130 ? 3.501 -8.418 -10.277 1.00 91.19 130 ALA A N 1
ATOM 1016 C CA . ALA A 1 130 ? 4.711 -8.285 -11.081 1.00 91.19 130 ALA A CA 1
ATOM 1017 C C . ALA A 1 130 ? 4.933 -9.491 -12.010 1.00 91.19 130 ALA A C 1
ATOM 1019 O O . ALA A 1 130 ? 4.959 -10.654 -11.581 1.00 91.19 130 ALA A O 1
ATOM 1020 N N . ARG A 1 131 ? 5.177 -9.209 -13.292 1.00 89.06 131 ARG A N 1
ATOM 1021 C CA . ARG A 1 131 ? 5.596 -10.205 -14.286 1.00 89.06 131 ARG A CA 1
ATOM 1022 C C . ARG A 1 131 ? 7.010 -10.683 -13.984 1.00 89.06 131 ARG A C 1
ATOM 1024 O O . ARG A 1 131 ? 7.770 -10.010 -13.296 1.00 89.06 131 ARG A O 1
ATOM 1031 N N . ALA A 1 132 ? 7.407 -11.816 -14.568 1.00 88.12 132 ALA A N 1
ATOM 1032 C CA . ALA A 1 132 ? 8.751 -12.373 -14.387 1.00 88.12 132 ALA A CA 1
ATOM 1033 C C . ALA A 1 132 ? 9.877 -11.357 -14.670 1.00 88.12 132 ALA A C 1
ATOM 1035 O O . ALA A 1 132 ? 10.825 -11.274 -13.896 1.00 88.12 132 ALA A O 1
ATOM 1036 N N . SER A 1 133 ? 9.728 -10.535 -15.714 1.00 86.31 133 SER A N 1
ATOM 1037 C CA . SER A 1 133 ? 10.683 -9.480 -16.085 1.00 86.31 133 SER A CA 1
ATOM 1038 C C . SER A 1 133 ? 10.756 -8.307 -15.097 1.00 86.31 133 SER A C 1
ATOM 1040 O O . SER A 1 133 ? 11.678 -7.507 -15.174 1.00 86.31 133 SER A O 1
ATOM 1042 N N . GLU A 1 134 ? 9.797 -8.178 -14.179 1.00 89.19 134 GLU A N 1
ATOM 1043 C CA . GLU A 1 134 ? 9.681 -7.054 -13.237 1.00 89.19 134 GLU A CA 1
ATOM 1044 C C . GLU A 1 134 ? 10.092 -7.436 -11.809 1.00 89.19 134 GLU A C 1
ATOM 1046 O O . GLU A 1 134 ? 10.193 -6.575 -10.934 1.00 89.19 134 GLU A O 1
ATOM 1051 N N . ARG A 1 135 ? 10.336 -8.726 -11.551 1.00 89.12 135 ARG A N 1
ATOM 1052 C CA . ARG A 1 135 ? 10.621 -9.244 -10.205 1.00 89.12 135 ARG A CA 1
ATOM 1053 C C . ARG A 1 135 ? 11.920 -8.702 -9.629 1.00 89.12 135 ARG A C 1
ATOM 1055 O O . ARG A 1 135 ? 11.962 -8.415 -8.439 1.00 89.12 135 ARG A O 1
ATOM 1062 N N . GLU A 1 136 ? 12.962 -8.537 -10.445 1.00 87.75 136 GLU A N 1
ATOM 1063 C CA . GLU A 1 136 ? 14.242 -7.982 -9.983 1.00 87.75 136 GLU A CA 1
ATOM 1064 C C . GLU A 1 136 ? 14.084 -6.524 -9.536 1.00 87.75 136 GLU A C 1
ATOM 1066 O O . GLU A 1 136 ? 14.475 -6.166 -8.424 1.00 87.75 136 GLU A O 1
ATOM 1071 N N . PHE A 1 137 ? 13.419 -5.712 -10.359 1.00 89.00 137 PHE A N 1
ATOM 1072 C CA . PHE A 1 137 ? 13.073 -4.333 -10.026 1.00 89.00 137 PHE A CA 1
ATOM 1073 C C . PHE A 1 137 ? 12.251 -4.243 -8.743 1.00 89.00 137 PHE A C 1
ATOM 1075 O O . PHE A 1 137 ? 12.586 -3.487 -7.830 1.00 89.00 137 PHE A O 1
ATOM 1082 N N . TYR A 1 138 ? 11.197 -5.050 -8.641 1.00 91.75 138 TYR A N 1
ATOM 1083 C CA . TYR A 1 138 ? 10.337 -5.016 -7.472 1.00 91.75 138 TYR A CA 1
ATOM 1084 C C . TYR A 1 138 ? 11.059 -5.522 -6.213 1.00 91.75 138 TYR A C 1
ATOM 1086 O O . TYR A 1 138 ? 10.930 -4.922 -5.148 1.00 91.75 138 TYR A O 1
ATOM 1094 N N . ARG A 1 139 ? 11.911 -6.547 -6.323 1.00 90.38 139 ARG A N 1
ATOM 1095 C CA . ARG A 1 139 ? 12.755 -7.014 -5.214 1.00 90.38 139 ARG A CA 1
ATOM 1096 C C . ARG A 1 139 ? 13.698 -5.920 -4.717 1.00 90.38 139 ARG A C 1
ATOM 1098 O O . ARG A 1 139 ? 13.863 -5.785 -3.506 1.00 90.38 139 ARG A O 1
ATOM 1105 N N . ALA A 1 140 ? 14.298 -5.148 -5.623 1.00 90.81 140 ALA A N 1
ATOM 1106 C CA . ALA A 1 140 ? 15.149 -4.019 -5.257 1.00 90.81 140 ALA A CA 1
ATOM 1107 C C . ALA A 1 140 ? 14.366 -2.963 -4.459 1.00 90.81 140 ALA A C 1
ATOM 1109 O O . ALA A 1 140 ? 14.835 -2.528 -3.413 1.00 90.81 140 ALA A O 1
ATOM 1110 N N . ILE A 1 141 ? 13.139 -2.637 -4.879 1.00 93.38 141 ILE A N 1
ATOM 1111 C CA . ILE A 1 141 ? 12.249 -1.743 -4.119 1.00 93.38 141 ILE A CA 1
ATOM 1112 C C . ILE A 1 141 ? 11.959 -2.311 -2.725 1.00 93.38 141 ILE A C 1
ATOM 1114 O O . ILE A 1 141 ? 12.075 -1.598 -1.733 1.00 93.38 141 ILE A O 1
ATOM 1118 N N . LEU A 1 142 ? 11.601 -3.595 -2.614 1.00 93.31 142 LEU A N 1
ATOM 1119 C CA . LEU A 1 142 ? 11.289 -4.217 -1.319 1.00 93.31 142 LEU A CA 1
ATOM 1120 C C . LEU A 1 142 ? 12.487 -4.195 -0.358 1.00 93.31 142 LEU A C 1
ATOM 1122 O O . LEU A 1 142 ? 12.313 -3.927 0.832 1.00 93.31 142 LEU A O 1
ATOM 1126 N N . LEU A 1 143 ? 13.697 -4.439 -0.870 1.00 91.81 143 LEU A N 1
ATOM 1127 C CA . LEU A 1 143 ? 14.943 -4.328 -0.106 1.00 91.81 143 LEU A CA 1
ATOM 1128 C C . LEU A 1 143 ? 15.171 -2.904 0.406 1.00 91.81 143 LEU A C 1
ATOM 1130 O O . LEU A 1 143 ? 15.516 -2.711 1.572 1.00 91.81 143 LEU A O 1
ATOM 1134 N N . ASP A 1 144 ? 14.986 -1.911 -0.456 1.00 92.81 144 ASP A N 1
ATOM 1135 C CA . ASP A 1 144 ? 15.240 -0.509 -0.132 1.00 92.81 144 ASP A CA 1
ATOM 1136 C C . ASP A 1 144 ? 14.223 -0.003 0.890 1.00 92.81 144 ASP A C 1
ATOM 1138 O O . ASP A 1 144 ? 14.611 0.550 1.920 1.00 92.81 144 ASP A O 1
ATOM 1142 N N . LEU A 1 145 ? 12.944 -0.332 0.698 1.00 94.12 145 LEU A N 1
ATOM 1143 C CA . LEU A 1 145 ? 11.882 -0.040 1.655 1.00 94.12 145 LEU A CA 1
ATOM 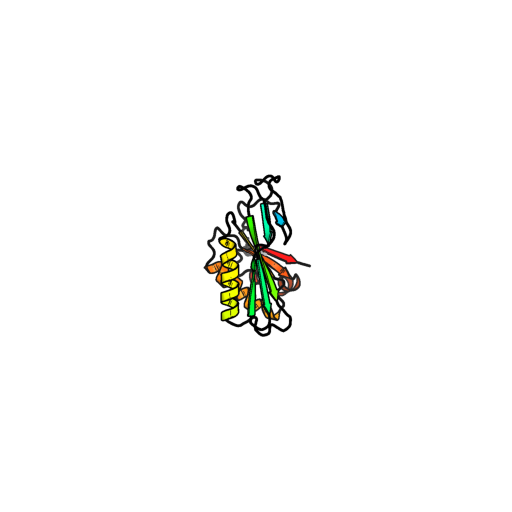1144 C C . LEU A 1 145 ? 12.151 -0.672 3.021 1.00 94.12 145 LEU A C 1
ATOM 1146 O O . LEU A 1 145 ? 12.037 0.001 4.040 1.00 94.12 145 LEU A O 1
ATOM 1150 N N . ARG A 1 146 ? 12.555 -1.944 3.087 1.00 91.00 146 ARG A N 1
ATOM 1151 C CA . ARG A 1 146 ? 12.808 -2.603 4.378 1.00 91.00 146 ARG A CA 1
ATOM 1152 C C . ARG A 1 146 ? 13.976 -1.977 5.146 1.00 91.00 146 ARG A C 1
ATOM 1154 O O . ARG A 1 146 ? 13.955 -2.003 6.379 1.00 91.00 146 ARG A O 1
ATOM 1161 N N . ARG A 1 147 ? 14.958 -1.392 4.445 1.00 92.19 147 ARG A N 1
ATOM 1162 C CA . ARG A 1 147 ? 16.082 -0.658 5.054 1.00 92.19 147 ARG A CA 1
ATOM 1163 C C . ARG A 1 147 ? 15.662 0.670 5.679 1.00 92.19 147 ARG A C 1
ATOM 1165 O O . ARG A 1 147 ? 16.266 1.067 6.672 1.00 92.19 147 ARG A O 1
ATOM 1172 N N . VAL A 1 148 ? 14.665 1.345 5.110 1.00 93.69 148 VAL A N 1
ATOM 1173 C CA . VAL A 1 148 ? 14.233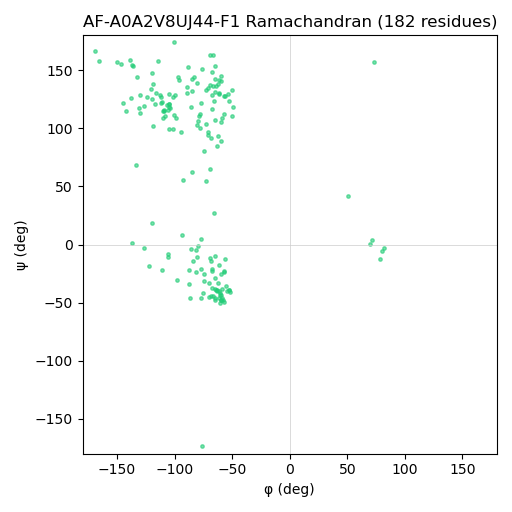 2.676 5.569 1.00 93.69 148 VAL A CA 1
ATOM 1174 C C . VAL A 1 148 ? 13.018 2.628 6.494 1.00 93.69 148 VAL A C 1
ATOM 1176 O O . VAL A 1 148 ? 12.894 3.468 7.381 1.00 93.69 148 VAL A O 1
ATOM 1179 N N . LEU A 1 149 ? 12.134 1.641 6.330 1.00 92.50 149 LEU A N 1
ATOM 1180 C CA . LEU A 1 149 ? 10.945 1.495 7.161 1.00 92.50 149 LEU A CA 1
ATOM 1181 C C . LEU A 1 149 ? 11.334 1.091 8.590 1.00 92.50 149 LEU A C 1
ATOM 1183 O O . LEU A 1 149 ? 12.154 0.181 8.776 1.00 92.50 149 LEU A O 1
ATOM 1187 N N . PRO A 1 150 ? 10.705 1.685 9.621 1.00 91.00 150 PRO A N 1
ATOM 1188 C CA . PRO A 1 150 ? 10.944 1.279 10.998 1.00 91.00 150 PRO A CA 1
ATOM 1189 C C . PRO A 1 150 ? 10.471 -0.163 11.223 1.00 91.00 150 PRO A C 1
ATOM 1191 O O . PRO A 1 150 ? 9.570 -0.666 10.545 1.00 91.00 150 PRO A O 1
ATOM 1194 N N . ALA A 1 151 ? 11.065 -0.857 12.195 1.00 85.69 151 ALA A N 1
ATOM 1195 C CA . ALA A 1 151 ? 10.676 -2.232 12.532 1.00 85.69 151 ALA A CA 1
ATOM 1196 C C . ALA A 1 151 ? 9.200 -2.342 12.965 1.00 85.69 151 ALA A C 1
ATOM 1198 O O . ALA A 1 151 ? 8.588 -3.389 12.784 1.00 85.69 151 ALA A O 1
ATOM 1199 N N . SER A 1 152 ? 8.632 -1.251 13.485 1.00 88.19 152 SER A N 1
ATOM 1200 C CA . SER A 1 152 ? 7.229 -1.125 13.883 1.00 88.19 152 SER A CA 1
ATOM 1201 C C . SER A 1 152 ? 6.259 -0.870 12.725 1.00 88.19 152 SER A C 1
ATOM 1203 O O . SER A 1 152 ? 5.070 -0.739 12.985 1.00 88.19 152 SER A O 1
ATOM 1205 N N . MET A 1 153 ? 6.737 -0.753 11.480 1.00 91.88 153 MET A N 1
ATOM 1206 C CA . MET A 1 153 ? 5.898 -0.653 10.283 1.00 91.88 153 MET A CA 1
ATOM 1207 C C . MET A 1 153 ? 5.946 -1.995 9.539 1.00 91.88 153 MET A C 1
ATOM 1209 O O . MET A 1 153 ? 6.926 -2.274 8.831 1.00 91.88 153 MET A O 1
ATOM 1213 N N . PRO A 1 154 ? 4.928 -2.859 9.705 1.00 91.94 154 PRO A N 1
ATOM 1214 C CA . PRO A 1 154 ? 4.825 -4.090 8.946 1.00 91.94 154 PRO A CA 1
ATOM 1215 C C . PRO A 1 154 ? 4.681 -3.799 7.454 1.00 91.94 154 PRO A C 1
ATOM 1217 O O . PRO A 1 154 ? 3.927 -2.909 7.049 1.00 91.94 154 PRO A O 1
ATOM 1220 N N . LEU A 1 155 ? 5.390 -4.587 6.648 1.00 92.56 155 LEU A N 1
ATOM 1221 C CA . LEU A 1 155 ? 5.316 -4.561 5.194 1.00 92.56 155 LEU A CA 1
ATOM 1222 C C . LEU A 1 155 ? 4.685 -5.867 4.702 1.00 92.56 155 LEU A C 1
ATOM 1224 O O . LEU A 1 155 ? 5.193 -6.959 4.959 1.00 92.56 155 LEU A O 1
ATOM 1228 N N . SER A 1 156 ? 3.579 -5.756 3.981 1.00 92.44 156 SER A N 1
ATOM 1229 C CA . SER A 1 156 ? 2.936 -6.855 3.269 1.00 92.44 156 SER A CA 1
ATOM 1230 C C . SER A 1 156 ? 2.989 -6.616 1.763 1.00 92.44 156 SER A C 1
ATOM 1232 O O . SER A 1 156 ? 3.128 -5.485 1.301 1.00 92.44 156 SER A O 1
ATOM 1234 N N . ILE A 1 157 ? 2.870 -7.683 0.983 1.00 93.38 157 ILE A N 1
ATOM 1235 C CA . ILE A 1 157 ? 2.683 -7.620 -0.455 1.00 93.38 157 ILE A CA 1
ATOM 1236 C C . ILE A 1 157 ? 1.630 -8.630 -0.912 1.00 93.38 157 ILE A C 1
ATOM 1238 O O . ILE A 1 157 ? 1.454 -9.691 -0.300 1.00 93.38 157 ILE A O 1
ATOM 1242 N N . THR A 1 158 ? 0.991 -8.344 -2.039 1.00 91.19 158 THR A N 1
ATOM 1243 C CA . THR A 1 158 ? 0.357 -9.378 -2.863 1.00 91.19 158 THR A CA 1
ATOM 1244 C C . THR A 1 158 ? 1.313 -9.789 -3.974 1.00 91.19 158 THR A C 1
ATOM 1246 O O . THR A 1 158 ? 1.973 -8.930 -4.551 1.00 91.19 158 THR A O 1
ATOM 1249 N N . ALA A 1 159 ? 1.358 -11.072 -4.310 1.00 88.69 159 ALA A N 1
ATOM 1250 C CA . ALA A 1 159 ? 2.153 -11.579 -5.423 1.00 88.69 159 ALA A CA 1
ATOM 1251 C C . ALA A 1 159 ? 1.343 -12.585 -6.243 1.00 88.69 159 ALA A C 1
ATOM 1253 O O . ALA A 1 159 ? 0.469 -13.263 -5.709 1.00 88.69 159 ALA A O 1
ATOM 1254 N N . LEU A 1 160 ? 1.667 -12.732 -7.527 1.00 89.69 160 LEU A N 1
ATOM 1255 C CA . LEU A 1 160 ? 1.128 -13.816 -8.349 1.00 89.69 160 LEU A CA 1
ATOM 1256 C C . LEU A 1 160 ? 1.557 -15.180 -7.784 1.00 89.69 160 LEU A C 1
ATOM 1258 O O . LEU A 1 160 ? 2.712 -15.349 -7.381 1.00 89.69 160 LEU A O 1
ATOM 1262 N N . ALA A 1 161 ? 0.670 -16.179 -7.814 1.00 86.88 161 ALA A N 1
ATOM 1263 C CA . ALA A 1 161 ? 0.984 -17.553 -7.407 1.00 86.88 161 ALA A CA 1
ATOM 1264 C C . ALA A 1 161 ? 2.221 -18.096 -8.138 1.00 86.88 161 ALA A C 1
ATOM 1266 O O . ALA A 1 161 ? 3.104 -18.676 -7.511 1.00 86.88 161 ALA A O 1
ATOM 1267 N N . SER A 1 162 ? 2.359 -17.777 -9.428 1.00 86.00 162 SER A N 1
ATOM 1268 C CA . SER A 1 162 ? 3.517 -18.140 -10.259 1.00 86.00 162 SER A CA 1
ATOM 1269 C C . SER A 1 162 ? 4.852 -17.558 -9.781 1.00 86.00 162 SER A C 1
ATOM 1271 O O . SER A 1 162 ? 5.918 -18.004 -10.203 1.00 86.00 162 SER A O 1
ATOM 1273 N N . TRP A 1 163 ? 4.839 -16.532 -8.934 1.00 86.75 163 TRP A N 1
ATOM 1274 C CA . TRP A 1 163 ? 6.047 -16.052 -8.272 1.00 86.75 163 TRP A CA 1
ATOM 1275 C C . TRP A 1 163 ? 6.307 -16.836 -6.989 1.00 86.75 163 TRP A C 1
ATOM 1277 O O . TRP A 1 163 ? 7.418 -17.319 -6.765 1.00 86.75 163 TRP A O 1
ATOM 1287 N N . CYS A 1 164 ? 5.264 -17.035 -6.185 1.00 84.31 164 CYS A N 1
ATOM 1288 C CA . CYS A 1 164 ? 5.354 -17.796 -4.947 1.00 84.31 164 CYS A CA 1
ATOM 1289 C C . CYS A 1 164 ? 5.823 -19.243 -5.162 1.00 84.31 164 CYS A C 1
ATOM 1291 O O . CYS A 1 164 ? 6.595 -19.750 -4.353 1.00 84.31 164 CYS A O 1
ATOM 1293 N N . GLU A 1 165 ? 5.382 -19.898 -6.235 1.00 83.56 165 GLU A N 1
ATOM 1294 C CA . GLU A 1 165 ? 5.729 -21.288 -6.547 1.00 83.56 165 GLU A CA 1
ATOM 1295 C C . GLU A 1 165 ? 7.155 -21.437 -7.086 1.00 83.56 165 GLU A C 1
ATOM 1297 O O . GLU A 1 165 ? 7.872 -22.351 -6.685 1.00 83.56 165 GLU A O 1
ATOM 1302 N N . CYS A 1 166 ? 7.585 -20.529 -7.966 1.00 73.88 166 CYS A N 1
ATOM 1303 C CA . CYS A 1 166 ? 8.900 -20.614 -8.602 1.00 73.88 166 CYS A CA 1
ATOM 1304 C C . CYS A 1 166 ? 10.052 -20.240 -7.663 1.00 73.88 166 CYS A C 1
ATOM 1306 O O . CYS A 1 166 ? 11.159 -20.744 -7.829 1.00 73.88 166 CYS A O 1
ATOM 1308 N N . GLU A 1 167 ? 9.815 -19.336 -6.710 1.00 69.12 167 GLU A N 1
ATOM 1309 C CA . GLU A 1 167 ? 10.886 -18.758 -5.890 1.00 69.12 167 GLU A CA 1
ATOM 1310 C C . GLU A 1 167 ? 10.677 -18.987 -4.385 1.00 69.12 167 GLU A C 1
ATOM 1312 O O . GLU A 1 167 ? 11.632 -18.941 -3.621 1.00 69.12 167 GLU A O 1
ATOM 1317 N N . GLY A 1 168 ? 9.465 -19.302 -3.923 1.00 69.69 168 GLY A N 1
ATOM 1318 C CA . GLY A 1 168 ? 9.172 -19.468 -2.499 1.00 69.69 168 GLY A CA 1
ATOM 1319 C C . GLY A 1 168 ? 9.135 -18.143 -1.721 1.00 69.69 168 GLY A C 1
ATOM 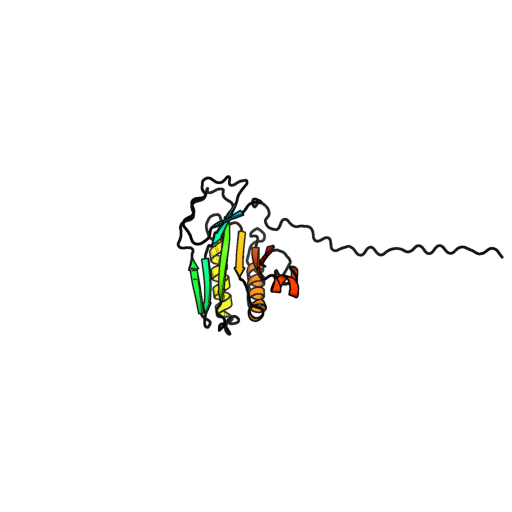1320 O O . GLY A 1 168 ? 9.732 -17.133 -2.090 1.00 69.69 168 GLY A O 1
ATOM 1321 N N . ARG A 1 169 ? 8.431 -18.130 -0.580 1.00 65.31 169 ARG A N 1
ATOM 1322 C CA . ARG A 1 169 ? 8.148 -16.905 0.202 1.00 65.31 169 ARG A CA 1
ATOM 1323 C C . ARG A 1 169 ? 9.398 -16.097 0.594 1.00 65.31 169 ARG A C 1
ATOM 1325 O O . ARG A 1 169 ? 9.363 -14.873 0.531 1.00 65.31 169 ARG A O 1
ATOM 1332 N N . ALA A 1 170 ? 10.490 -16.761 0.979 1.00 65.19 170 ALA A N 1
ATOM 1333 C CA . ALA A 1 170 ? 11.732 -16.102 1.408 1.00 65.19 170 ALA A CA 1
ATOM 1334 C C . ALA A 1 170 ? 12.453 -15.359 0.270 1.00 65.19 170 ALA A C 1
ATOM 1336 O O . ALA A 1 170 ? 13.235 -14.442 0.512 1.00 65.19 170 ALA A O 1
ATOM 1337 N N . HIS A 1 171 ? 12.198 -15.752 -0.978 1.00 71.75 171 HIS A N 1
ATOM 1338 C CA . HIS A 1 171 ? 12.735 -15.055 -2.137 1.00 71.75 171 HIS A CA 1
ATOM 1339 C C . HIS A 1 171 ? 11.835 -13.904 -2.580 1.00 71.75 171 HIS A C 1
ATOM 1341 O O . HIS A 1 171 ? 12.339 -12.977 -3.206 1.00 71.75 171 HIS A O 1
ATOM 1347 N N . VAL A 1 172 ? 10.551 -13.932 -2.225 1.00 69.06 172 VAL A N 1
ATOM 1348 C CA . VAL A 1 172 ? 9.599 -12.860 -2.523 1.00 69.06 172 VAL A CA 1
ATOM 1349 C C . VAL A 1 172 ? 9.783 -11.669 -1.572 1.00 69.06 172 VAL A C 1
ATOM 1351 O O . VAL A 1 172 ? 9.869 -10.535 -2.033 1.00 69.06 172 VAL A O 1
ATOM 1354 N N . VAL A 1 173 ? 9.905 -11.910 -0.260 1.00 71.94 173 VAL A N 1
ATOM 1355 C CA . VAL A 1 173 ? 10.242 -10.863 0.723 1.00 71.94 173 VAL A CA 1
ATOM 1356 C C . VAL A 1 173 ? 11.653 -11.110 1.253 1.00 71.94 173 VAL A C 1
ATOM 1358 O O . VAL A 1 173 ? 11.861 -12.066 2.009 1.00 71.94 173 VAL A O 1
ATOM 1361 N N . PRO A 1 174 ? 12.631 -10.272 0.872 1.00 65.75 174 PRO A N 1
ATOM 1362 C CA . PRO A 1 174 ? 13.987 -10.404 1.375 1.00 65.75 174 PRO A CA 1
ATOM 1363 C C . PRO A 1 174 ? 14.000 -10.163 2.882 1.00 65.75 174 PRO A C 1
ATOM 1365 O O . PRO A 1 174 ? 13.385 -9.201 3.303 1.00 65.75 174 PRO A O 1
ATOM 1368 N N . ASP A 1 175 ? 14.726 -11.004 3.633 1.00 66.38 175 ASP A N 1
ATOM 1369 C CA . ASP A 1 175 ? 14.864 -11.027 5.107 1.00 66.38 175 ASP A CA 1
ATOM 1370 C C . ASP A 1 175 ? 13.734 -11.695 5.918 1.00 66.38 175 ASP A C 1
ATOM 1372 O O . ASP A 1 175 ? 13.877 -11.892 7.128 1.00 66.38 175 ASP A O 1
ATOM 1376 N N . GLY A 1 176 ? 12.647 -12.111 5.259 1.00 61.88 176 GLY A N 1
ATOM 1377 C CA . GLY A 1 176 ? 11.520 -12.791 5.901 1.00 61.88 176 GLY A CA 1
ATOM 1378 C C . GLY A 1 176 ? 10.650 -11.899 6.798 1.00 61.88 176 GLY A C 1
ATOM 1379 O O . GLY A 1 176 ? 9.711 -12.407 7.409 1.00 61.88 176 GLY A O 1
ATOM 1380 N N . ARG A 1 177 ? 10.908 -10.586 6.873 1.00 65.38 177 ARG A N 1
ATOM 1381 C CA . ARG A 1 177 ? 10.149 -9.610 7.674 1.00 65.38 177 ARG A CA 1
ATOM 1382 C C . ARG A 1 177 ? 9.041 -8.945 6.858 1.00 65.38 177 ARG A C 1
ATOM 1384 O O . ARG A 1 177 ? 8.951 -7.717 6.777 1.00 65.38 177 ARG A O 1
ATOM 1391 N N . GLY A 1 178 ? 8.174 -9.766 6.273 1.00 67.62 178 GLY A N 1
ATOM 1392 C CA . GLY A 1 178 ? 6.961 -9.294 5.615 1.00 67.62 178 GLY A CA 1
ATOM 1393 C C . GLY A 1 178 ? 5.994 -10.409 5.236 1.00 67.62 178 GLY A C 1
ATOM 1394 O O . GLY A 1 178 ? 6.323 -11.597 5.275 1.00 67.62 178 GLY A O 1
ATOM 1395 N N . ILE A 1 179 ? 4.768 -10.019 4.892 1.00 77.75 179 ILE A N 1
ATOM 1396 C CA . ILE A 1 179 ? 3.680 -10.949 4.554 1.00 77.75 179 ILE A CA 1
ATOM 1397 C C . ILE A 1 179 ? 3.513 -11.023 3.052 1.00 77.75 179 ILE A C 1
ATOM 1399 O O . ILE A 1 179 ? 3.251 -10.005 2.425 1.00 77.75 179 ILE A O 1
ATOM 1403 N N . VAL A 1 180 ? 3.541 -12.235 2.501 1.00 81.38 180 VAL A N 1
ATOM 1404 C CA . VAL A 1 180 ? 3.191 -12.484 1.099 1.00 81.38 180 VAL A CA 1
ATOM 1405 C C . VAL A 1 180 ? 1.813 -13.128 1.021 1.00 81.38 180 VAL A C 1
ATOM 1407 O O . VAL A 1 180 ? 1.621 -14.238 1.526 1.00 81.38 180 VAL A O 1
ATOM 1410 N N . SER A 1 181 ? 0.882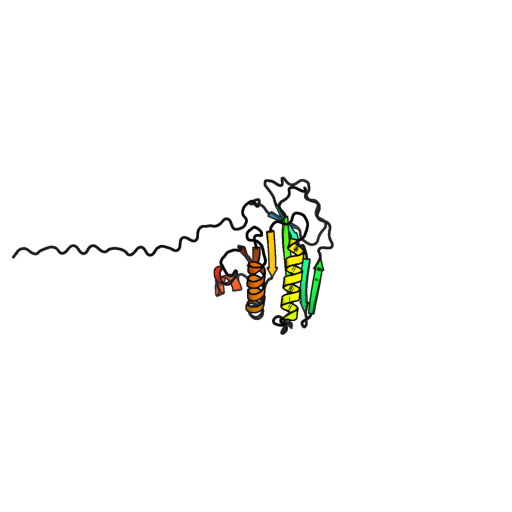 -12.442 0.360 1.00 81.00 181 SER A N 1
ATOM 1411 C CA . SER A 1 181 ? -0.413 -12.981 -0.057 1.00 81.00 181 SER A CA 1
ATOM 1412 C C . SER A 1 181 ? -0.341 -13.400 -1.529 1.00 81.00 181 SER A C 1
ATOM 1414 O O . SER A 1 181 ? -0.228 -12.551 -2.411 1.00 81.00 181 SER A O 1
ATOM 1416 N N . CYS A 1 182 ? -0.352 -14.706 -1.803 1.00 82.69 182 CYS A N 1
ATOM 1417 C CA . CYS A 1 182 ? -0.256 -15.230 -3.168 1.00 82.69 182 CYS A CA 1
ATOM 1418 C C . CYS A 1 182 ? -1.652 -15.287 -3.808 1.00 82.69 182 CYS A C 1
ATOM 1420 O O . CYS A 1 182 ? -2.525 -15.998 -3.308 1.00 82.69 182 CYS A O 1
ATOM 1422 N N . ARG A 1 183 ? -1.863 -14.547 -4.901 1.00 76.38 183 ARG A N 1
ATOM 1423 C CA . ARG A 1 183 ? -3.100 -14.559 -5.696 1.00 76.38 183 ARG A CA 1
ATOM 1424 C C . ARG A 1 183 ? -3.077 -15.694 -6.721 1.00 76.38 183 ARG A C 1
ATOM 1426 O O . ARG A 1 183 ? -2.073 -15.855 -7.413 1.00 76.38 183 ARG A O 1
ATOM 1433 N N . GLN 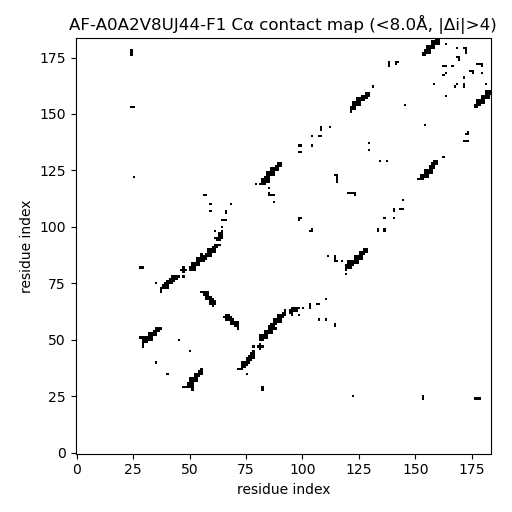A 1 184 ? -4.168 -16.460 -6.781 1.00 64.38 184 GLN A N 1
ATOM 1434 C CA . GLN A 1 184 ? -4.416 -17.497 -7.794 1.00 64.38 184 GLN A CA 1
ATOM 1435 C C . GLN A 1 184 ? -4.785 -16.881 -9.140 1.00 64.38 184 GLN A C 1
ATOM 1437 O O . GLN A 1 184 ? -5.483 -15.841 -9.128 1.00 64.38 184 GLN A O 1
#

Mean predicted aligned error: 9.0 Å

Nearest PDB structures (foldseek):
  7b0u-assembly1_F  TM=6.264E-01  e=3.568E+00  Listeria innocua Clip11262
  2nu6-assembly1_B  TM=5.362E-01  e=3.373E+00  Escherichia coli

Radius of gyration: 22.02 Å; Cα contacts (8 Å, |Δi|>4): 305; chains: 1; bounding box: 53×79×46 Å

Sequence (184 aa):
MRLAALVLILTALVAPANRWTEHDPLPEFPRVMLWAWERPEKLDFINPRETGVAFLARTIYLRGGMVTVLPRLQPLVVSPATALMAVVRIESQPDSEHTGEPASRIAVEHAILDATELHGVRALQIDFDARASEREFYRAILLDLRRVLPASMPLSITALASWCECEGRAHVVPDGRGIVSCRQ

pLDDT: mean 83.81, std 16.62, range [41.72, 98.62]

Foldseek 3Di:
DDDDDDDDPPPPPPPPPPPPPPDVLQPQAAPAEAEAELEAEAAQVDDQNHYAYEYAQWEWEQEPLDTDIGGRPYDYHYDLSHAYEYEYEYHYDPPNPVLPDPVNLVVVLVSQVVSCPPRNHQEYEYEYADDPSNQVSVQVSLVVCVVPDDLRYRYEYEYEVVVCVVQNPCSNHPPNSYHYHYDD